Protein 5KTN (pdb70)

Sequence (304 aa):
GSFTMDLVEEILRLKKEERNAIIILAHNYQLPEEVQDIADFIGDSSLELARRRATRVDADVIVFAGVDFMAEETAKILNPDKKVVLIPSREATTCAMMANMLKKVEEHILEEAKRRKKYPNAPVVLYVNSTAEAKAYADVTVTSSANAVEVVKKLDSDVVIFFGPDKNLAHYVAKMTGKKIIPVPSKGHCYVHQKFTLDDDVEERRAKKKKLHPNAKLMIHPECIPEVQEKADIIASTGGMIKRACEWDEEWVVFTEREMVYRLRKLYPQKKFYPARREDAFFCIGMKAITLKKNIYESSLKKKDMKYKVEVPEEIARRKARRKAIEERMLEMSK

Organism: Pyrococcus horikoshii (strain ATCC 700860 / DSM 12428 / JCM 9974 / NBRC 100139 / OT-3) (NCBI:txid70601)

Nearest PDB structures (foldseek):
  6ora-assembly2_B  TM=9.998E-01  e=4.633E-59  Pyrococcus horikoshii OT3
  6or8-assembly1_A  TM=9.841E-01  e=1.448E-55  Pyrococcus horikoshii OT3
  6f4d-assembly1_A  TM=9.815E-01  e=1.287E-40  Thermotoga maritima
  7p4p-assembly1_A  TM=9.796E-01  e=7.151E-41  Thermotoga maritima MSB8
  6f4l-assembly1_A  TM=9.743E-01  e=1.627E-40  Thermotoga maritima MSB8

Solvent-accessible surface area: 13635 Å² total; per-residue (Å²): 130,112,193,96,85,80,64,64,83,40,2,113,106,17,32,146,113,80,76,12,17,0,0,0,8,0,20,0,41,40,87,0,6,91,20,20,72,46,26,1,5,18,14,37,4,3,75,32,1,72,153,16,142,15,82,5,0,0,2,0,0,2,30,6,13,0,51,5,1,20,3,8,14,67,143,49,47,0,0,4,4,15,129,130,0,54,15,49,3,1,68,64,2,107,26,121,55,0,86,89,5,65,158,117,72,95,137,3,21,0,0,0,5,2,16,1,41,9,90,0,2,19,90,13,58,0,0,0,4,14,50,3,0,40,72,0,0,120,96,7,148,23,112,25,0,0,1,0,2,0,94,2,0,8,78,31,0,34,114,102,29,70,39,122,22,20,69,5,19,89,155,0,55,17,77,4,2,64,61,0,54,58,101,2,3,113,101,5,99,165,105,42,103,106,12,72,2,0,0,10,1,13,0,38,40,92,0,6,102,98,25,75,7,40,13,5,4,1,15,0,30,145,94,0,90,86,106,84,35,1,0,0,0,1,0,70,19,0,8,66,27,0,119,114,64,44,108,136,33,111,3,44,37,4,63,116,60,0,73,18,113,5,6,45,24,0,50,22,127,25,0,47,49,0,0,88,69,37,64,79,96,7,118,22,89,140,92,36,14,127,92,0,85,164,1,0,65,94,0,17,132,28,2,200

B-factor: mean 15.6, std 10.07, range [4.87, 59.78]

Structure (mmCIF, N/CA/C/O backbone):
data_5KTN
#
_entry.id   5KTN
#
_cell.length_a   47.303
_cell.length_b   52.522
_cell.length_c   55.544
_cell.angle_alpha   90.00
_cell.angle_beta   112.20
_cell.angle_gamma   90.00
#
_symmetry.space_group_name_H-M   'P 1 21 1'
#
loop_
_entity.id
_entity.type
_entity.pdbx_description
1 polymer 'Quinolinate synthase A'
2 non-polymer 'IRON/SULFUR CLUSTER'
3 non-polymer 1,3-DIHYDROXYACETONEPHOSPHATE
4 non-polymer 'CHLORIDE ION'
5 non-polymer 'AMMONIUM ION'
6 water water
#
loop_
_atom_site.group_PDB
_atom_site.id
_atom_site.type_symbol
_atom_site.label_atom_id
_atom_site.label_alt_id
_atom_site.label_comp_id
_atom_site.label_asym_id
_atom_site.label_entity_id
_atom_site.label_seq_id
_atom_site.pdbx_PDB_ins_code
_atom_site.Cartn_x
_atom_site.Cartn_y
_atom_site.Cartn_z
_atom_site.occupancy
_atom_site.B_iso_or_equiv
_atom_site.auth_seq_id
_atom_site.auth_comp_id
_atom_site.auth_asym_id
_atom_site.auth_atom_id
_atom_site.pdbx_PDB_model_num
ATOM 1 N N . GLY A 1 1 ? 49.990 39.235 -16.860 1.00 44.16 -3 GLY A N 1
ATOM 2 C CA . GLY A 1 1 ? 50.433 38.097 -16.074 1.00 43.82 -3 GLY A CA 1
ATOM 3 C C . GLY A 1 1 ? 49.988 36.759 -16.633 1.00 44.13 -3 GLY A C 1
ATOM 4 O O . GLY A 1 1 ? 49.172 36.703 -17.552 1.00 44.47 -3 GLY A O 1
ATOM 5 N N . SER A 1 2 ? 50.520 35.672 -16.071 1.00 43.92 -2 SER A N 1
ATOM 6 C CA . SER A 1 2 ? 50.190 34.330 -16.537 1.00 44.09 -2 SER A CA 1
ATOM 7 C C . SER A 1 2 ? 48.907 33.776 -15.936 1.00 44.60 -2 SER A C 1
ATOM 8 O O . SER A 1 2 ? 48.399 32.764 -16.432 1.00 45.28 -2 SER A O 1
ATOM 11 N N A PHE A 1 3 ? 48.373 34.391 -14.890 0.77 44.08 -1 PHE A N 1
ATOM 12 C CA A PHE A 1 3 ? 47.246 33.806 -14.182 0.77 43.88 -1 PHE A CA 1
ATOM 13 C C A PHE A 1 3 ? 45.921 34.235 -14.799 0.77 43.75 -1 PHE A C 1
ATOM 14 O O A PHE A 1 3 ? 45.791 35.332 -15.349 0.77 43.85 -1 PHE A O 1
ATOM 22 N N . THR A 1 4 ? 44.941 33.344 -14.706 1.00 43.54 0 THR A N 1
ATOM 23 C CA . THR A 1 4 ? 43.588 33.569 -15.182 1.00 43.25 0 THR A CA 1
ATOM 24 C C . THR A 1 4 ? 42.677 33.871 -13.990 1.00 41.58 0 THR A C 1
ATOM 25 O O . THR A 1 4 ? 43.144 34.273 -12.918 1.00 41.75 0 THR A O 1
ATOM 27 N N . MET A 1 5 ? 41.375 33.667 -14.165 1.00 39.02 1 MET A N 1
ATOM 28 C CA . MET A 1 5 ? 40.417 33.901 -13.096 1.00 36.40 1 MET A CA 1
ATOM 29 C C . MET A 1 5 ? 40.331 32.688 -12.171 1.00 34.34 1 MET A C 1
ATOM 30 O O . MET A 1 5 ? 40.464 31.540 -12.604 1.00 34.31 1 MET A O 1
ATOM 35 N N . ASP A 1 6 ? 40.106 32.956 -10.881 1.00 31.56 2 ASP A N 1
ATOM 36 C CA . ASP A 1 6 ? 39.737 31.918 -9.927 1.00 28.89 2 ASP A CA 1
ATOM 37 C C . ASP A 1 6 ? 38.220 31.749 -9.912 1.00 24.74 2 ASP A C 1
ATOM 38 O O . ASP A 1 6 ? 37.513 32.369 -10.702 1.00 23.15 2 ASP A O 1
ATOM 43 N N . LEU A 1 7 ? 37.698 30.925 -8.990 1.00 23.20 3 LEU A N 1
ATOM 44 C CA . LEU A 1 7 ? 36.249 30.745 -8.895 1.00 21.08 3 LEU A CA 1
ATOM 45 C C . LEU A 1 7 ? 35.554 32.063 -8.605 1.00 17.63 3 LEU A C 1
ATOM 46 O O . LEU A 1 7 ? 34.488 32.347 -9.163 1.00 17.69 3 LEU A O 1
ATOM 51 N N . VAL A 1 8 ? 36.132 32.866 -7.708 1.00 15.94 4 VAL A N 1
ATOM 52 C CA . VAL A 1 8 ? 35.548 34.156 -7.360 1.00 16.06 4 VAL A CA 1
ATOM 53 C C . VAL A 1 8 ? 35.431 35.034 -8.597 1.00 15.29 4 VAL A C 1
ATOM 54 O O . VAL A 1 8 ? 34.368 35.593 -8.883 1.00 15.40 4 VAL A O 1
ATOM 58 N N . GLU A 1 9 ? 36.513 35.139 -9.372 1.00 16.13 5 GLU A N 1
ATOM 59 C CA . GLU A 1 9 ? 36.466 35.971 -10.567 1.00 16.40 5 GLU A CA 1
ATOM 60 C C . GLU A 1 9 ? 35.539 35.392 -11.632 1.00 14.68 5 GLU A C 1
ATOM 61 O O . GLU A 1 9 ? 34.850 36.151 -12.318 1.00 14.11 5 GLU A O 1
ATOM 67 N N . GLU A 1 10 ? 35.463 34.061 -11.752 1.00 14.21 6 GLU A N 1
ATOM 68 C CA . GLU A 1 10 ? 34.491 33.464 -12.666 1.00 14.49 6 GLU A CA 1
ATOM 69 C C . GLU A 1 10 ? 33.065 33.809 -12.256 1.00 11.27 6 GLU A C 1
ATOM 70 O O . GLU A 1 10 ? 32.222 34.120 -13.108 1.00 10.54 6 GLU A O 1
ATOM 76 N N . ILE A 1 11 ? 32.770 33.746 -10.955 1.00 11.29 7 ILE A N 1
ATOM 77 C CA . ILE A 1 11 ? 31.440 34.097 -10.466 1.00 11.52 7 ILE A CA 1
ATOM 78 C C . ILE A 1 11 ? 31.125 35.554 -10.767 1.00 11.33 7 ILE A C 1
ATOM 79 O O . ILE A 1 11 ? 30.020 35.886 -11.218 1.00 10.80 7 ILE A O 1
ATOM 84 N N . LEU A 1 12 ? 32.089 36.446 -10.532 1.00 12.70 8 LEU A N 1
ATOM 85 C CA . LEU A 1 12 ? 31.833 37.863 -10.762 1.00 14.44 8 LEU A CA 1
ATOM 86 C C . LEU A 1 12 ? 31.522 38.119 -12.231 1.00 12.52 8 LEU A C 1
ATOM 87 O O . LEU A 1 12 ? 30.610 38.888 -12.555 1.00 13.07 8 LEU A O 1
ATOM 92 N N . ARG A 1 13 ? 32.239 37.445 -13.136 1.00 11.08 9 ARG A N 1
ATOM 93 C CA . ARG A 1 13 ? 31.965 37.613 -14.560 1.00 10.52 9 ARG A CA 1
ATOM 94 C C . ARG A 1 13 ? 30.591 37.062 -14.922 1.00 9.57 9 ARG A C 1
ATOM 95 O O . ARG A 1 13 ? 29.811 37.719 -15.620 1.00 9.91 9 ARG A O 1
ATOM 103 N N . LEU A 1 14 ? 30.266 35.862 -14.439 1.00 9.10 10 LEU A N 1
ATOM 104 C CA . LEU A 1 14 ? 28.974 35.270 -14.749 1.00 8.88 10 LEU A CA 1
ATOM 105 C C . LEU A 1 14 ? 27.816 36.063 -14.159 1.00 9.21 10 LEU A C 1
ATOM 106 O O . LEU A 1 14 ? 26.741 36.119 -14.766 1.00 10.17 10 LEU A O 1
ATOM 111 N N A LYS A 1 15 ? 28.000 36.663 -12.979 0.51 9.51 11 LYS A N 1
ATOM 112 N N B LYS A 1 15 ? 27.990 36.634 -12.961 0.49 9.89 11 LYS A N 1
ATOM 113 C CA A LYS A 1 15 ? 26.939 37.489 -12.407 0.51 11.91 11 LYS A CA 1
ATOM 114 C CA B LYS A 1 15 ? 26.956 37.507 -12.407 0.49 12.55 11 LYS A CA 1
ATOM 115 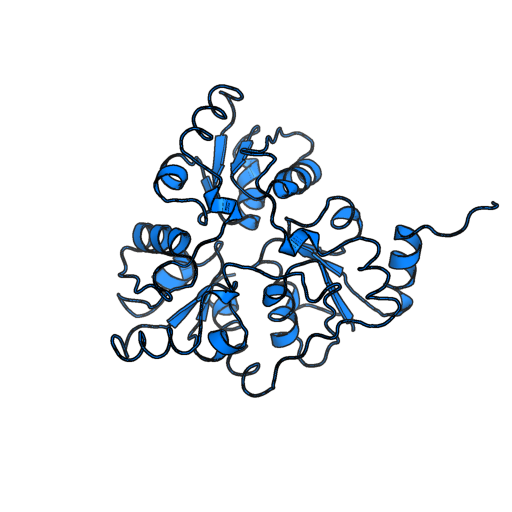C C A LYS A 1 15 ? 26.610 38.654 -13.333 0.51 11.64 11 LYS A C 1
ATOM 116 C C B LYS A 1 15 ? 26.605 38.595 -13.405 0.49 11.80 11 LYS A C 1
ATOM 117 O O A LYS A 1 15 ? 25.439 39.025 -13.489 0.51 12.43 11 LYS A O 1
ATOM 118 O O B LYS A 1 15 ? 25.428 38.855 -13.681 0.49 12.21 11 LYS A O 1
ATOM 129 N N . GLU A 1 16 ? 27.633 39.225 -13.974 1.00 10.84 12 GLU A N 1
ATOM 130 C CA . GLU A 1 16 ? 27.414 40.281 -14.955 1.00 11.03 12 GLU A CA 1
ATOM 131 C C . GLU A 1 16 ? 26.740 39.726 -16.205 1.00 10.85 12 GLU A C 1
ATOM 132 O O . GLU A 1 16 ? 25.742 40.277 -16.678 1.00 11.66 12 GLU A O 1
ATOM 138 N N . GLU A 1 17 ? 27.241 38.601 -16.722 1.00 10.48 13 GLU A N 1
ATOM 139 C CA . GLU A 1 17 ? 26.706 38.049 -17.964 1.00 11.36 13 GLU A CA 1
ATOM 140 C C . GLU A 1 17 ? 25.249 37.638 -17.820 1.00 11.32 13 GLU A C 1
ATOM 141 O O . GLU A 1 17 ? 24.460 37.789 -18.763 1.00 13.23 13 GLU A O 1
ATOM 147 N N . ARG A 1 18 ? 24.869 37.119 -16.649 1.00 9.68 14 ARG A N 1
ATOM 148 C CA . ARG A 1 18 ? 23.511 36.651 -16.400 1.00 8.17 14 ARG A CA 1
ATOM 149 C C . ARG A 1 18 ? 22.586 37.740 -15.878 1.00 8.57 14 ARG A C 1
ATOM 150 O O . ARG A 1 18 ? 21.388 37.476 -15.709 1.00 9.72 14 ARG A O 1
ATOM 158 N N . ASN A 1 19 ? 23.103 38.940 -15.603 1.00 8.05 15 ASN A N 1
ATOM 159 C CA . ASN A 1 19 ? 22.327 39.999 -14.951 1.00 7.92 15 ASN A CA 1
ATOM 160 C C . ASN A 1 19 ? 21.708 39.458 -13.664 1.00 8.01 15 ASN A C 1
ATOM 161 O O . ASN A 1 19 ? 20.494 39.502 -13.448 1.00 9.04 15 ASN A O 1
ATOM 166 N N . ALA A 1 20 ? 22.566 38.900 -12.823 1.00 8.21 16 ALA A N 1
ATOM 167 C CA . ALA A 1 20 ? 22.150 38.155 -11.651 1.00 7.62 16 ALA A CA 1
ATOM 168 C C . ALA A 1 20 ? 22.486 38.888 -10.358 1.00 8.66 16 ALA A C 1
ATOM 169 O O . ALA A 1 20 ? 23.360 39.762 -10.299 1.00 11.46 16 ALA A O 1
ATOM 171 N N A ILE A 1 21 ? 21.767 38.513 -9.311 0.58 7.42 17 ILE A N 1
ATOM 172 N N B ILE A 1 21 ? 21.749 38.525 -9.316 0.42 7.78 17 ILE A N 1
ATOM 173 C CA A ILE A 1 21 ? 22.076 38.920 -7.949 0.58 8.34 17 ILE A CA 1
ATOM 174 C CA B ILE A 1 21 ? 22.043 38.909 -7.943 0.42 8.34 17 ILE A CA 1
ATOM 175 C C A ILE A 1 21 ? 22.176 37.660 -7.099 0.58 7.30 17 ILE A C 1
ATOM 176 C C B ILE A 1 21 ? 22.223 37.623 -7.148 0.42 7.29 17 ILE A C 1
ATOM 177 O O A ILE A 1 21 ? 21.405 36.710 -7.282 0.58 7.88 17 ILE A O 1
ATOM 178 O O B ILE A 1 21 ? 21.568 36.612 -7.430 0.42 7.80 17 ILE A O 1
ATOM 187 N N . ILE A 1 22 ? 23.135 37.646 -6.181 1.00 6.31 18 ILE A N 1
ATOM 188 C CA . ILE A 1 22 ? 23.329 36.530 -5.267 1.00 6.02 18 ILE A CA 1
ATOM 189 C C . ILE A 1 22 ? 22.818 36.953 -3.902 1.00 5.81 18 ILE A C 1
ATOM 190 O O . ILE A 1 22 ? 23.350 37.892 -3.294 1.00 6.65 18 ILE A O 1
ATOM 195 N N . LEU A 1 23 ? 21.772 36.281 -3.434 1.00 6.19 19 LEU A N 1
ATOM 196 C CA . LEU A 1 23 ? 21.235 36.522 -2.103 1.00 6.43 19 LEU A CA 1
ATOM 197 C C . LEU A 1 23 ? 21.721 35.408 -1.193 1.00 6.95 19 LEU A C 1
ATOM 198 O O . LEU A 1 23 ? 21.639 34.231 -1.556 1.00 8.93 19 LEU A O 1
ATOM 203 N N . ALA A 1 24 ? 22.199 35.766 -0.005 1.00 6.15 20 ALA A N 1
ATOM 204 C CA . ALA A 1 24 ? 22.736 34.760 0.901 1.00 6.08 20 ALA A CA 1
ATOM 205 C C . ALA A 1 24 ? 22.140 34.903 2.291 1.00 5.61 20 ALA A C 1
ATOM 206 O O . ALA A 1 24 ? 21.907 36.017 2.774 1.00 6.79 20 ALA A O 1
ATOM 208 N N . HIS A 1 25 ? 21.937 33.761 2.944 1.00 5.79 21 HIS A N 1
ATOM 209 C CA . HIS A 1 25 ? 21.571 33.768 4.348 1.00 5.81 21 HIS A CA 1
ATOM 210 C C . HIS A 1 25 ? 22.816 33.900 5.231 1.00 5.09 21 HIS A C 1
ATOM 211 O O . HIS A 1 25 ? 23.939 33.541 4.844 1.00 5.88 21 HIS A O 1
ATOM 218 N N . ASN A 1 26 ? 22.584 34.386 6.460 1.00 5.12 22 ASN A N 1
ATOM 219 C CA . ASN A 1 26 ? 23.631 34.570 7.464 1.00 6.27 22 ASN A CA 1
ATOM 220 C C . ASN A 1 26 ? 24.400 33.296 7.821 1.00 6.54 22 ASN A C 1
ATOM 221 O O . ASN A 1 26 ? 25.498 33.404 8.380 1.00 7.19 22 ASN A O 1
ATOM 226 N N . TYR A 1 27 ? 23.869 32.102 7.530 1.00 6.26 23 TYR A N 1
ATOM 227 C CA . TYR A 1 27 ? 24.549 30.859 7.880 1.00 6.40 23 TYR A CA 1
ATOM 228 C C . TYR A 1 27 ? 25.421 30.329 6.745 1.00 5.98 23 TYR A C 1
ATOM 229 O O . TYR A 1 27 ? 25.979 29.234 6.864 1.00 6.72 23 TYR A O 1
ATOM 238 N N . GLN A 1 28 ? 25.533 31.049 5.638 1.00 5.62 24 GLN A N 1
ATOM 239 C CA . GLN A 1 28 ? 26.358 30.576 4.540 1.00 6.18 24 GLN A CA 1
ATOM 240 C C . GLN A 1 28 ? 27.831 30.582 4.928 1.00 6.65 24 GLN A C 1
ATOM 241 O O . GLN A 1 28 ? 28.267 31.325 5.807 1.00 7.07 24 GLN A O 1
ATOM 247 N N . LEU A 1 29 ? 28.606 29.733 4.262 1.00 6.98 25 LEU A N 1
ATOM 248 C CA . LEU A 1 29 ? 30.046 29.714 4.478 1.00 8.41 25 LEU A CA 1
ATOM 249 C C . LEU A 1 29 ? 30.633 31.112 4.310 1.00 8.61 25 LEU A C 1
ATOM 250 O O . LEU A 1 29 ? 30.162 31.889 3.465 1.00 8.35 25 LEU A O 1
ATOM 255 N N . PRO A 1 30 ? 31.688 31.451 5.055 1.00 8.83 26 PRO A N 1
ATOM 256 C CA . PRO A 1 30 ? 32.281 32.794 4.909 1.00 10.39 26 PRO A CA 1
ATOM 257 C C . PRO A 1 30 ? 32.651 33.151 3.479 1.00 10.01 26 PRO A C 1
ATOM 258 O O . PRO A 1 30 ? 32.371 34.268 3.034 1.00 9.80 26 PRO A O 1
ATOM 262 N N A GLU A 1 31 ? 33.261 32.222 2.737 0.44 10.07 27 GLU A N 1
ATOM 263 N N B GLU A 1 31 ? 33.257 32.224 2.736 0.56 9.31 27 GLU A N 1
ATOM 264 C CA A GLU A 1 31 ? 33.665 32.528 1.366 0.44 11.30 27 GLU A CA 1
ATOM 265 C CA B GLU A 1 31 ? 33.669 32.537 1.370 0.56 10.10 27 GLU A CA 1
ATOM 266 C C A GLU A 1 31 ? 32.457 32.768 0.466 0.44 9.76 27 GLU A C 1
ATOM 267 C C B GLU A 1 31 ? 32.474 32.721 0.439 0.56 9.32 27 GLU A C 1
ATOM 268 O O A GLU A 1 31 ? 32.556 33.499 -0.526 0.44 10.02 27 GLU A O 1
ATOM 269 O O B GLU A 1 31 ? 32.603 33.374 -0.603 0.56 9.95 27 GLU A O 1
ATOM 280 N N . VAL A 1 32 ? 31.314 32.169 0.798 1.00 8.34 28 VAL A N 1
ATOM 281 C CA . VAL A 1 32 ? 30.082 32.451 0.066 1.00 7.81 28 VAL A CA 1
ATOM 282 C C . VAL A 1 32 ? 29.517 33.813 0.462 1.00 7.81 28 VAL A C 1
ATOM 283 O O . VAL A 1 32 ? 29.143 34.616 -0.399 1.00 8.59 28 VAL A O 1
ATOM 287 N N . GLN A 1 33 ? 29.443 34.097 1.770 1.00 8.03 29 GLN A N 1
ATOM 288 C CA . GLN A 1 33 ? 29.045 35.437 2.204 1.00 8.61 29 GLN A CA 1
ATOM 289 C C . GLN A 1 33 ? 29.874 36.503 1.502 1.00 9.08 29 GLN A C 1
ATOM 290 O O . GLN A 1 33 ? 29.345 37.540 1.089 1.00 9.80 29 GLN A O 1
ATOM 296 N N . ASP A 1 34 ? 31.171 36.245 1.331 1.00 8.93 30 ASP A N 1
ATOM 297 C CA . ASP A 1 34 ? 32.067 37.242 0.767 1.00 9.13 30 ASP A CA 1
ATOM 298 C C . ASP A 1 34 ? 31.801 37.542 -0.708 1.00 9.51 30 ASP A C 1
ATOM 299 O O . ASP A 1 34 ? 32.299 38.549 -1.212 1.00 11.87 30 ASP A O 1
ATOM 304 N N . ILE A 1 35 ? 31.069 36.693 -1.427 1.00 9.07 31 ILE A N 1
ATOM 305 C CA . ILE A 1 35 ? 30.724 36.981 -2.820 1.00 10.10 31 ILE A CA 1
ATOM 306 C C . ILE A 1 35 ? 29.261 37.350 -3.004 1.00 10.01 31 ILE A C 1
ATOM 307 O O . ILE A 1 35 ? 28.848 37.667 -4.128 1.00 11.84 31 ILE A O 1
ATOM 312 N N . ALA A 1 36 ? 28.462 37.329 -1.941 1.00 8.07 32 ALA A N 1
ATOM 313 C CA . ALA A 1 36 ? 27.044 37.625 -2.064 1.00 8.46 32 ALA A CA 1
ATOM 314 C C . ALA A 1 36 ? 26.820 39.121 -2.225 1.00 8.13 32 ALA A C 1
ATOM 315 O O . ALA A 1 36 ? 27.568 39.947 -1.699 1.00 10.45 32 ALA A O 1
ATOM 317 N N . ASP A 1 37 ? 25.750 39.466 -2.939 1.00 7.13 33 ASP A N 1
ATOM 318 C CA . ASP A 1 37 ? 25.380 40.869 -3.081 1.00 7.77 33 ASP A CA 1
ATOM 319 C C . ASP A 1 37 ? 24.575 41.369 -1.898 1.00 7.05 33 ASP A C 1
ATOM 320 O O . ASP A 1 37 ? 24.619 42.565 -1.583 1.00 9.50 33 ASP A O 1
ATOM 325 N N . PHE A 1 38 ? 23.806 40.489 -1.266 1.00 7.06 34 PHE A N 1
ATOM 326 C CA . PHE A 1 38 ? 22.966 40.840 -0.135 1.00 6.26 34 PHE A CA 1
ATOM 327 C C . PHE A 1 38 ? 22.996 39.644 0.797 1.00 5.89 34 PHE A C 1
ATOM 328 O O . PHE A 1 38 ? 22.898 38.502 0.341 1.00 7.12 34 PHE A O 1
ATOM 336 N N . ILE A 1 39 ? 23.127 39.909 2.091 1.00 6.38 35 ILE A N 1
ATOM 337 C CA . ILE A 1 39 ? 23.121 38.885 3.125 1.00 5.85 35 ILE A CA 1
ATOM 338 C C . ILE A 1 39 ? 22.080 39.286 4.161 1.00 6.51 35 ILE A C 1
ATOM 339 O O . ILE A 1 39 ? 21.996 40.460 4.540 1.00 8.84 35 ILE A O 1
ATOM 344 N N . GLY A 1 40 ? 21.275 38.331 4.608 1.00 6.35 36 GLY A N 1
ATOM 345 C CA . GLY A 1 40 ? 20.311 38.682 5.642 1.00 7.25 36 GLY A CA 1
ATOM 346 C C . GLY A 1 40 ? 19.660 37.468 6.266 1.00 7.26 36 GLY A C 1
ATOM 347 O O . GLY A 1 40 ? 20.005 36.319 5.969 1.00 7.24 36 GLY A O 1
ATOM 348 N N . ASP A 1 41 ? 18.699 37.749 7.151 1.00 6.56 37 ASP A N 1
ATOM 349 C CA . ASP A 1 41 ? 17.911 36.712 7.798 1.00 6.98 37 ASP A CA 1
ATOM 350 C C . ASP A 1 41 ? 16.713 36.373 6.912 1.00 7.47 37 ASP A C 1
ATOM 351 O O . ASP A 1 41 ? 16.553 36.916 5.817 1.00 7.48 37 ASP A O 1
ATOM 356 N N A SER A 1 42 ? 15.864 35.455 7.379 0.53 7.29 38 SER A N 1
ATOM 357 N N B SER A 1 42 ? 15.866 35.452 7.376 0.47 7.67 38 SER A N 1
ATOM 358 C CA A SER A 1 42 ? 14.765 34.993 6.537 0.53 7.82 38 SER A CA 1
ATOM 359 C CA B SER A 1 42 ? 14.756 34.997 6.543 0.47 8.63 38 SER A CA 1
ATOM 360 C C A SER A 1 42 ? 13.818 36.131 6.162 0.53 7.95 38 SER A C 1
ATOM 361 C C B SER A 1 42 ? 13.836 36.149 6.156 0.47 8.29 38 SER A C 1
ATOM 362 O O A SER A 1 42 ? 13.411 36.247 5.000 0.53 8.59 38 SER A O 1
ATOM 363 O O B SER A 1 42 ? 13.462 36.291 4.986 0.47 8.78 38 SER A O 1
ATOM 368 N N . LEU A 1 43 ? 13.463 36.989 7.125 1.00 7.90 39 LEU A N 1
ATOM 369 C CA . LEU A 1 43 ? 12.558 38.094 6.824 1.00 8.44 39 LEU A CA 1
ATOM 370 C C . LEU A 1 43 ? 13.203 39.103 5.883 1.00 7.66 39 LEU A C 1
ATOM 371 O O . LEU A 1 43 ? 12.550 39.604 4.959 1.00 8.55 39 LEU A O 1
ATOM 376 N N . GLU A 1 44 ? 14.475 39.434 6.120 1.00 7.26 40 GLU A N 1
ATOM 377 C CA . GLU A 1 44 ? 15.145 40.417 5.280 1.00 7.28 40 GLU A CA 1
ATOM 378 C C . GLU A 1 44 ? 15.308 39.894 3.865 1.00 6.86 40 GLU A C 1
ATOM 379 O O . GLU A 1 44 ? 15.237 40.666 2.905 1.00 8.30 40 GLU A O 1
ATOM 385 N N . LEU A 1 45 ? 15.544 38.585 3.718 1.00 6.80 41 LEU A N 1
ATOM 386 C CA . LEU A 1 45 ? 15.653 37.997 2.386 1.00 7.10 41 LEU A CA 1
ATOM 387 C C . LEU A 1 45 ? 14.312 38.040 1.657 1.00 7.22 41 LEU A C 1
ATOM 388 O O . LEU A 1 45 ? 14.260 38.330 0.453 1.00 8.22 41 LEU A O 1
ATOM 393 N N . ALA A 1 46 ? 13.214 37.763 2.368 1.00 8.04 42 ALA A N 1
ATOM 394 C CA . ALA A 1 46 ? 11.896 37.870 1.757 1.00 8.40 42 ALA A CA 1
ATOM 395 C C . ALA A 1 46 ? 11.620 39.300 1.301 1.00 8.43 42 ALA A C 1
ATOM 396 O O . ALA A 1 46 ? 11.173 39.527 0.171 1.00 9.42 42 ALA A O 1
ATOM 398 N N A ARG A 1 47 ? 11.900 40.278 2.165 0.69 9.10 43 ARG A N 1
ATOM 399 N N B ARG A 1 47 ? 11.869 40.277 2.181 0.31 8.88 43 ARG A N 1
ATOM 400 C CA A ARG A 1 47 ? 11.662 41.670 1.802 0.69 9.10 43 ARG A CA 1
ATOM 401 C CA B ARG A 1 47 ? 11.683 41.679 1.815 0.31 8.97 43 ARG A CA 1
ATOM 402 C C A ARG A 1 47 ? 12.564 42.109 0.647 0.69 9.63 43 ARG A C 1
ATOM 403 C C B ARG A 1 47 ? 12.544 42.048 0.614 0.31 9.08 43 ARG A C 1
ATOM 404 O O A ARG A 1 47 ? 12.125 42.828 -0.260 0.69 9.74 43 ARG A O 1
ATOM 405 O O B ARG A 1 47 ? 12.068 42.666 -0.346 0.31 8.94 43 ARG A O 1
ATOM 420 N N . ARG A 1 48 ? 13.825 41.674 0.655 1.00 8.46 44 ARG A N 1
ATOM 421 C CA . ARG A 1 48 ? 14.744 42.022 -0.427 1.00 8.52 44 ARG A CA 1
ATOM 422 C C . ARG A 1 48 ? 14.287 41.432 -1.751 1.00 8.28 44 ARG A C 1
ATOM 423 O O . ARG A 1 48 ? 14.515 42.025 -2.811 1.00 8.04 44 ARG A O 1
ATOM 431 N N . ALA A 1 49 ? 13.631 40.270 -1.707 1.00 7.49 45 ALA A N 1
ATOM 432 C CA . ALA A 1 49 ? 13.086 39.645 -2.906 1.00 8.04 45 ALA A CA 1
ATOM 433 C C . ALA A 1 49 ? 11.914 40.414 -3.502 1.00 8.95 45 ALA A C 1
ATOM 434 O O . ALA A 1 49 ? 11.461 40.051 -4.587 1.00 12.26 45 ALA A O 1
ATOM 436 N N . THR A 1 50 ? 11.420 41.461 -2.841 1.00 8.96 46 THR A N 1
ATOM 437 C CA . THR A 1 50 ? 10.402 42.314 -3.443 1.00 9.58 46 THR A CA 1
ATOM 438 C C . THR A 1 50 ? 10.983 43.539 -4.142 1.00 10.62 46 THR A C 1
ATOM 439 O O . THR A 1 50 ? 10.219 44.347 -4.679 1.00 13.03 46 THR A O 1
ATOM 443 N N . ARG A 1 51 ? 12.301 43.695 -4.164 1.00 10.35 47 ARG A N 1
ATOM 444 C CA . ARG A 1 51 ? 12.914 44.807 -4.881 1.00 11.45 47 ARG A CA 1
ATOM 445 C C . ARG A 1 51 ? 14.062 44.316 -5.755 1.00 11.06 47 ARG A C 1
ATOM 446 O O . ARG A 1 51 ? 15.109 44.961 -5.877 1.00 13.00 47 ARG A O 1
ATOM 454 N N . VAL A 1 52 ? 13.868 43.171 -6.400 1.00 10.38 48 VAL A N 1
ATOM 455 C CA . VAL A 1 52 ? 14.894 42.602 -7.270 1.00 10.85 48 VAL A CA 1
ATOM 456 C C . VAL A 1 52 ? 14.813 43.270 -8.635 1.00 11.19 48 VAL A C 1
ATOM 457 O O . VAL A 1 52 ? 13.802 43.155 -9.334 1.00 12.82 48 VAL A O 1
ATOM 461 N N . ASP A 1 53 ? 15.873 43.985 -9.011 1.00 10.33 49 ASP A N 1
ATOM 462 C CA . ASP A 1 53 ? 15.972 44.521 -10.362 1.00 13.63 49 ASP A CA 1
ATOM 463 C C . ASP A 1 53 ? 16.617 43.539 -11.329 1.00 12.62 49 ASP A C 1
ATOM 464 O O . ASP A 1 53 ? 16.377 43.627 -12.542 1.00 15.26 49 ASP A O 1
ATOM 469 N N . ALA A 1 54 ? 17.420 42.608 -10.823 1.00 10.17 50 ALA A N 1
ATOM 470 C CA . ALA A 1 54 ? 18.123 41.644 -11.662 1.00 9.94 50 ALA A CA 1
ATOM 471 C C . ALA A 1 54 ? 17.143 40.680 -12.328 1.00 9.51 50 ALA A C 1
ATOM 472 O O . ALA A 1 54 ? 16.006 40.506 -11.893 1.00 11.09 50 ALA A O 1
ATOM 474 N N . ASP A 1 55 ? 17.615 40.019 -13.389 1.00 9.15 51 ASP A N 1
ATOM 475 C CA . ASP A 1 55 ? 16.817 38.9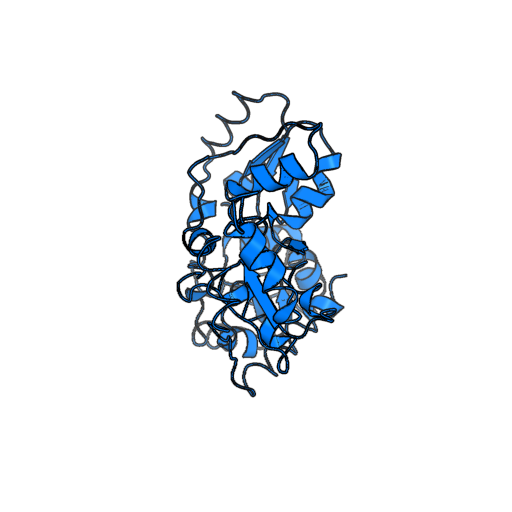99 -14.075 1.00 9.52 51 ASP A CA 1
ATOM 476 C C . ASP A 1 55 ? 16.911 37.633 -13.410 1.00 8.10 51 ASP A C 1
ATOM 477 O O . ASP A 1 55 ? 16.015 36.794 -13.594 1.00 9.74 51 ASP A O 1
ATOM 482 N N . VAL A 1 56 ? 17.996 37.367 -12.690 1.00 8.00 52 VAL A N 1
ATOM 483 C CA . VAL A 1 56 ? 18.286 36.042 -12.146 1.00 7.59 52 VAL A CA 1
ATOM 484 C C . VAL A 1 56 ? 18.646 36.216 -10.684 1.00 6.77 52 VAL A C 1
ATOM 485 O O . VAL A 1 56 ? 19.453 37.087 -10.341 1.00 7.04 52 VAL A O 1
ATOM 489 N N . ILE A 1 57 ? 18.061 35.385 -9.827 1.00 7.22 53 ILE A N 1
ATOM 490 C CA . ILE A 1 57 ? 18.390 35.339 -8.409 1.00 7.31 53 ILE A CA 1
ATOM 491 C C . ILE A 1 57 ? 19.090 34.012 -8.156 1.00 6.51 53 ILE A C 1
ATOM 492 O O . ILE A 1 57 ? 18.507 32.947 -8.393 1.00 8.41 53 ILE A O 1
ATOM 497 N N . VAL A 1 58 ? 20.340 34.063 -7.704 1.00 6.58 54 VAL A N 1
ATOM 498 C CA . VAL A 1 58 ? 21.032 32.876 -7.211 1.00 6.74 54 VAL A CA 1
ATOM 499 C C . VAL A 1 58 ? 20.863 32.878 -5.706 1.00 6.14 54 VAL A C 1
ATOM 500 O O . VAL A 1 58 ? 21.281 33.828 -5.031 1.00 7.23 54 VAL A O 1
ATOM 504 N N . PHE A 1 59 ? 20.223 31.836 -5.179 1.00 6.46 55 PHE A N 1
ATOM 505 C CA . PHE A 1 59 ? 19.857 31.808 -3.768 1.00 6.63 55 PHE A CA 1
ATOM 506 C C . PHE A 1 59 ? 20.826 30.930 -2.981 1.00 6.22 55 PHE A C 1
ATOM 507 O O . PHE A 1 59 ? 20.739 29.700 -3.015 1.00 7.48 55 PHE A O 1
ATOM 515 N N . ALA A 1 60 ? 21.768 31.573 -2.284 1.00 6.31 56 ALA A N 1
ATOM 516 C CA . ALA A 1 60 ? 22.700 30.877 -1.395 1.00 6.51 56 ALA A CA 1
ATOM 517 C C . ALA A 1 60 ? 22.018 30.683 -0.043 1.00 6.12 56 ALA A C 1
ATOM 518 O O . ALA A 1 60 ? 22.184 31.458 0.905 1.00 7.34 56 ALA A O 1
ATOM 520 N N . GLY A 1 61 ? 21.185 29.651 0.009 1.00 7.25 57 GLY A N 1
ATOM 521 C CA . GLY A 1 61 ? 20.400 29.342 1.185 1.00 7.22 57 GLY A CA 1
ATOM 522 C C . GLY A 1 61 ? 19.658 28.051 0.940 1.00 8.06 57 GLY A C 1
ATOM 523 O O . GLY A 1 61 ? 19.929 27.338 -0.027 1.00 10.38 57 GLY A O 1
ATOM 524 N N . VAL A 1 62 ? 18.713 27.750 1.826 1.00 7.89 58 VAL A N 1
ATOM 525 C CA . VAL A 1 62 ? 17.976 26.495 1.728 1.00 8.19 58 VAL A CA 1
ATOM 526 C C . VAL A 1 62 ? 16.712 26.617 0.886 1.00 8.43 58 VAL A C 1
ATOM 527 O O . VAL A 1 62 ? 16.251 27.726 0.568 1.00 8.78 58 VAL A O 1
ATOM 531 N N A ASP A 1 63 ? 16.133 25.452 0.570 0.90 9.32 59 ASP A N 1
ATOM 532 C CA A ASP A 1 63 ? 15.003 25.329 -0.350 0.90 11.44 59 ASP A CA 1
ATOM 533 C C A ASP A 1 63 ? 13.860 26.294 -0.036 0.90 10.10 59 ASP A C 1
ATOM 534 O O A ASP A 1 63 ? 13.368 26.994 -0.931 0.90 9.99 59 ASP A O 1
ATOM 539 N N . PHE A 1 64 ? 13.419 26.351 1.224 1.00 10.99 60 PHE A N 1
ATOM 540 C CA . PHE A 1 64 ? 12.238 27.162 1.520 1.00 10.60 60 PHE A CA 1
ATOM 541 C C . PHE A 1 64 ? 12.506 28.641 1.275 1.00 10.82 60 PHE A C 1
ATOM 542 O O . PHE A 1 64 ? 11.588 29.389 0.922 1.00 11.18 60 PHE A O 1
ATOM 550 N N . MET A 1 65 ? 13.758 29.068 1.431 1.00 9.59 61 MET A N 1
ATOM 551 C CA . MET A 1 65 ? 14.112 30.458 1.168 1.00 8.90 61 MET A CA 1
ATOM 552 C C . MET A 1 65 ? 14.106 30.751 -0.326 1.00 8.46 61 MET A C 1
ATOM 553 O O . MET A 1 65 ? 13.566 31.775 -0.764 1.00 8.32 61 MET A O 1
ATOM 558 N N . ALA A 1 66 ? 14.693 29.857 -1.128 1.00 9.08 62 ALA A N 1
ATOM 559 C CA . ALA A 1 66 ? 14.670 30.042 -2.575 1.00 9.08 62 ALA A CA 1
ATOM 560 C C . ALA A 1 66 ? 13.241 30.002 -3.101 1.00 8.52 62 ALA A C 1
ATOM 561 O O . ALA A 1 66 ? 12.872 30.785 -3.983 1.00 8.63 62 ALA A O 1
ATOM 563 N N A GLU A 1 67 ? 12.407 29.113 -2.555 0.59 8.31 63 GLU A N 1
ATOM 564 N N B GLU A 1 67 ? 12.425 29.103 -2.552 0.41 8.33 63 GLU A N 1
ATOM 565 C CA A GLU A 1 67 ? 11.027 29.035 -3.024 0.59 9.62 63 GLU A CA 1
ATOM 566 C CA B GLU A 1 67 ? 11.032 29.003 -2.963 0.41 9.10 63 GLU A CA 1
ATOM 567 C C A GLU A 1 67 ? 10.243 30.288 -2.654 0.59 9.13 63 GLU A C 1
ATOM 568 C C B GLU A 1 67 ? 10.284 30.291 -2.661 0.41 9.05 63 GLU A C 1
ATOM 569 O O A GLU A 1 67 ? 9.406 30.753 -3.436 0.59 8.73 63 GLU A O 1
ATOM 570 O O B GLU A 1 67 ? 9.502 30.775 -3.488 0.41 9.01 63 GLU A O 1
ATOM 581 N N . THR A 1 68 ? 10.502 30.850 -1.469 1.00 9.03 64 THR A N 1
ATOM 582 C CA . THR A 1 68 ? 9.901 32.132 -1.117 1.00 9.22 64 THR A CA 1
ATOM 583 C C . THR A 1 68 ? 10.285 33.216 -2.120 1.00 8.39 64 THR A C 1
ATOM 584 O O . THR A 1 68 ? 9.433 34.003 -2.551 1.00 9.48 64 THR A O 1
ATOM 588 N N . ALA A 1 69 ? 11.559 33.256 -2.526 1.00 8.28 65 ALA A N 1
ATOM 589 C CA . ALA A 1 69 ? 11.972 34.220 -3.540 1.00 8.06 65 ALA A CA 1
ATOM 590 C C . ALA A 1 69 ? 11.242 33.985 -4.859 1.00 8.31 65 ALA A C 1
ATOM 591 O O . ALA A 1 69 ? 10.850 34.940 -5.542 1.00 8.80 65 ALA A O 1
ATOM 593 N N . LYS A 1 70 ? 11.039 32.720 -5.232 1.00 7.59 66 LYS A N 1
ATOM 594 C CA . LYS A 1 70 ? 10.340 32.434 -6.482 1.00 8.68 66 LYS A CA 1
ATOM 595 C C . LYS A 1 70 ? 8.868 32.811 -6.399 1.00 8.51 66 LYS A C 1
ATOM 596 O O . LYS A 1 70 ? 8.300 33.325 -7.367 1.00 8.87 66 LYS A O 1
ATOM 602 N N . ILE A 1 71 ? 8.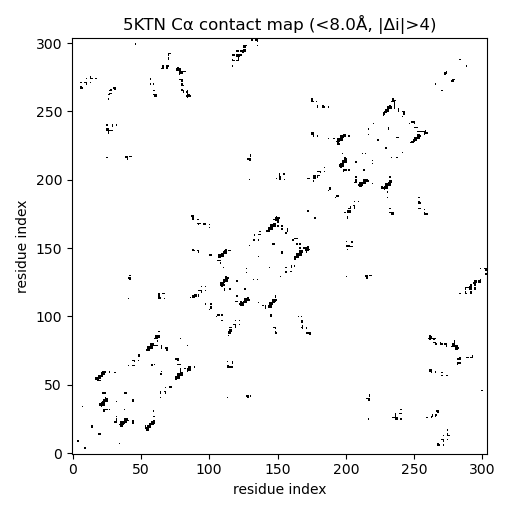238 32.574 -5.245 1.00 8.79 67 ILE A N 1
ATOM 603 C CA . ILE A 1 71 ? 6.844 32.966 -5.054 1.00 8.77 67 ILE A CA 1
ATOM 604 C C . ILE A 1 71 ? 6.688 34.469 -5.237 1.00 8.65 67 ILE A C 1
ATOM 605 O O . ILE A 1 71 ? 5.691 34.941 -5.796 1.00 10.02 67 ILE A O 1
ATOM 610 N N . LEU A 1 72 ? 7.682 35.241 -4.800 1.00 8.41 68 LEU A N 1
ATOM 611 C CA . LEU A 1 72 ? 7.645 36.691 -4.930 1.00 9.37 68 LEU A CA 1
ATOM 612 C C . LEU A 1 72 ? 8.142 37.187 -6.285 1.00 9.81 68 LEU A C 1
ATOM 613 O O . LEU A 1 72 ? 7.972 38.372 -6.592 1.00 11.33 68 LEU A O 1
ATOM 618 N N . ASN A 1 73 ? 8.719 36.307 -7.107 1.00 9.30 69 ASN A N 1
ATOM 619 C CA . ASN A 1 73 ? 9.260 36.667 -8.421 1.00 8.95 69 ASN A CA 1
ATOM 620 C C . ASN A 1 73 ? 8.937 35.563 -9.419 1.00 9.01 69 ASN A C 1
ATOM 621 O O . ASN A 1 73 ? 9.835 34.913 -9.965 1.00 9.64 69 ASN A O 1
ATOM 626 N N . PRO A 1 74 ? 7.651 35.334 -9.695 1.00 9.81 70 PRO A N 1
ATOM 627 C CA . PRO A 1 74 ? 7.285 34.195 -10.551 1.00 9.59 70 PRO A CA 1
ATOM 628 C C . PRO A 1 74 ? 7.896 34.256 -11.933 1.00 9.80 70 PRO A C 1
ATOM 629 O O . PRO A 1 74 ? 8.100 33.205 -12.552 1.00 11.46 70 PRO A O 1
ATOM 633 N N . ASP A 1 75 ? 8.193 35.455 -12.435 1.00 9.47 71 ASP A N 1
ATOM 634 C CA . ASP A 1 75 ? 8.664 35.636 -13.796 1.00 11.06 71 ASP A CA 1
ATOM 635 C C . ASP A 1 75 ? 10.150 35.930 -13.884 1.00 11.82 71 ASP A C 1
ATOM 636 O O . ASP A 1 75 ? 10.631 36.324 -14.950 1.00 14.93 71 ASP A O 1
ATOM 641 N N A LYS A 1 76 ? 10.889 35.753 -12.796 0.49 10.60 72 LYS A N 1
ATOM 642 N N B LYS A 1 76 ? 10.890 35.748 -12.797 0.51 10.43 72 LYS A N 1
ATOM 643 C CA A LYS A 1 76 ? 12.342 35.777 -12.836 0.49 9.98 72 LYS A CA 1
ATOM 644 C CA B LYS A 1 76 ? 12.343 35.775 -12.843 0.51 9.71 72 LYS A CA 1
ATOM 645 C C A LYS A 1 76 ? 12.858 34.358 -12.678 0.49 9.68 72 LYS A C 1
ATOM 646 C C B LYS A 1 76 ? 12.869 34.364 -12.644 0.51 9.54 72 LYS A C 1
ATOM 647 O O A LYS A 1 76 ? 12.144 33.464 -12.219 0.49 11.75 72 LYS A O 1
ATOM 648 O O B LYS A 1 76 ? 12.176 33.486 -12.126 0.51 11.69 72 LYS A O 1
ATOM 659 N N . VAL A 1 77 ? 14.107 34.148 -13.067 1.00 9.09 73 VAL A N 1
ATOM 660 C CA . VAL A 1 77 ? 14.753 32.860 -12.860 1.00 8.62 73 VAL A CA 1
ATOM 661 C C . VAL A 1 77 ? 15.335 32.866 -11.458 1.00 7.96 73 VAL A C 1
ATOM 662 O O . VAL A 1 77 ? 16.123 33.752 -11.111 1.00 9.66 73 VAL A O 1
ATOM 666 N N . VAL A 1 78 ? 14.951 31.886 -10.649 1.00 7.53 74 VAL A N 1
ATOM 667 C CA . VAL A 1 78 ? 15.509 31.699 -9.314 1.00 6.97 74 VAL A CA 1
ATOM 668 C C . VAL A 1 78 ? 16.250 30.374 -9.319 1.00 6.63 74 VAL A C 1
ATOM 669 O O . VAL A 1 78 ? 15.678 29.344 -9.696 1.00 7.57 74 VAL A O 1
ATOM 673 N N . LEU A 1 79 ? 17.524 30.403 -8.928 1.00 5.96 75 LEU A N 1
ATOM 674 C CA . LEU A 1 79 ? 18.387 29.230 -8.979 1.00 6.46 75 LEU A CA 1
ATOM 675 C C . LEU A 1 79 ? 18.781 28.827 -7.569 1.00 6.03 75 LEU A C 1
ATOM 676 O O . LEU A 1 79 ? 19.191 29.674 -6.768 1.00 7.39 75 LEU A O 1
ATOM 681 N N . ILE A 1 80 ? 18.675 27.542 -7.266 1.00 6.46 76 ILE A N 1
ATOM 682 C CA . ILE A 1 80 ? 19.246 27.014 -6.033 1.00 6.91 76 ILE A CA 1
ATOM 683 C C . ILE A 1 80 ? 20.464 26.177 -6.412 1.00 6.23 76 ILE A C 1
ATOM 684 O O . ILE A 1 80 ? 20.359 25.310 -7.288 1.00 6.99 76 ILE A O 1
ATOM 689 N N . PRO A 1 81 ? 21.649 26.444 -5.848 1.00 6.57 77 PRO A N 1
ATOM 690 C CA . PRO A 1 81 ? 22.857 25.749 -6.343 1.00 6.89 77 PRO A CA 1
ATOM 691 C C . PRO A 1 81 ? 22.873 24.260 -6.074 1.00 7.18 77 PRO A C 1
ATOM 692 O O . PRO A 1 81 ? 23.548 23.529 -6.804 1.00 7.82 77 PRO A O 1
ATOM 696 N N . SER A 1 82 ? 22.155 23.782 -5.066 1.00 7.04 78 SER A N 1
ATOM 697 C CA . SER A 1 82 ? 22.033 22.357 -4.793 1.00 7.03 78 SER A CA 1
ATOM 698 C C . SER A 1 82 ? 20.614 22.090 -4.336 1.00 6.56 78 SER A C 1
ATOM 699 O O . SER A 1 82 ? 20.110 22.795 -3.456 1.00 7.00 78 SER A O 1
ATOM 702 N N . ARG A 1 83 ? 19.990 21.051 -4.894 1.00 6.42 79 ARG A N 1
ATOM 703 C CA . ARG A 1 83 ? 18.673 20.658 -4.404 1.00 6.73 79 ARG A CA 1
ATOM 704 C C . ARG A 1 83 ? 18.731 19.949 -3.056 1.00 7.64 79 ARG A C 1
ATOM 705 O O . ARG A 1 83 ? 17.677 19.708 -2.462 1.00 10.13 79 ARG A O 1
ATOM 713 N N . GLU A 1 84 ? 19.923 19.647 -2.540 1.00 7.54 80 GLU A N 1
ATOM 714 C CA . GLU A 1 84 ? 20.071 19.106 -1.190 1.00 8.05 80 GLU A CA 1
ATOM 715 C C . GLU A 1 84 ? 20.278 20.201 -0.142 1.00 8.08 80 GLU A C 1
ATOM 716 O O . GLU A 1 84 ? 20.518 19.900 1.028 1.00 10.56 80 GLU A O 1
ATOM 722 N N . ALA A 1 85 ? 20.166 21.469 -0.524 1.00 6.99 81 ALA A N 1
ATOM 723 C CA . ALA A 1 85 ? 20.186 22.543 0.471 1.00 7.59 81 ALA A CA 1
ATOM 724 C C . ALA A 1 85 ? 18.764 22.643 1.026 1.00 8.42 81 ALA A C 1
ATOM 725 O O . ALA A 1 85 ? 17.924 23.378 0.511 1.00 10.32 81 ALA A O 1
ATOM 727 N N A THR A 1 86 ? 18.493 21.896 2.095 0.77 7.84 82 THR A N 1
ATOM 728 N N B THR A 1 86 ? 18.481 21.877 2.081 0.23 8.44 82 THR A N 1
ATOM 729 C CA A THR A 1 86 ? 17.134 21.740 2.600 0.77 8.68 82 THR A CA 1
ATOM 730 C CA B THR A 1 86 ? 17.121 21.728 2.585 0.23 8.70 82 THR A CA 1
ATOM 731 C C A THR A 1 86 ? 17.096 21.965 4.103 0.77 9.49 82 THR A C 1
ATOM 732 C C B THR A 1 86 ? 17.083 21.929 4.094 0.23 9.11 82 THR A C 1
ATOM 733 O O A THR A 1 86 ? 18.104 21.826 4.802 0.77 10.22 82 THR A O 1
ATOM 734 O O B THR A 1 86 ? 18.080 21.727 4.791 0.23 9.40 82 THR A O 1
ATOM 741 N N . CYS A 1 87 ? 15.913 22.332 4.585 1.00 9.13 83 CYS A N 1
ATOM 742 C CA . CYS A 1 87 ? 15.674 22.559 6.005 1.00 9.93 83 CYS A CA 1
ATOM 743 C C . CYS A 1 87 ? 14.889 21.391 6.586 1.00 9.83 83 CYS A C 1
ATOM 744 O O . CYS A 1 87 ? 13.727 21.165 6.210 1.00 10.18 83 CYS A O 1
ATOM 747 N N . ALA A 1 88 ? 15.507 20.691 7.542 1.00 11.91 84 ALA A N 1
ATOM 748 C CA . ALA A 1 88 ? 14.878 19.521 8.145 1.00 12.99 84 ALA A CA 1
ATOM 749 C C . ALA A 1 88 ? 13.577 19.890 8.839 1.00 14.57 84 ALA A C 1
ATOM 750 O O . ALA A 1 88 ? 12.589 19.151 8.768 1.00 17.82 84 ALA A O 1
ATOM 752 N N A MET A 1 89 ? 13.562 21.048 9.515 0.56 13.32 85 MET A N 1
ATOM 753 N N B MET A 1 89 ? 13.538 21.016 9.520 0.44 14.03 85 MET A N 1
ATOM 754 C CA A MET A 1 89 ? 12.395 21.485 10.284 0.56 12.67 85 MET A CA 1
ATOM 755 C CA B MET A 1 89 ? 12.297 21.287 10.215 0.44 14.04 85 MET A CA 1
ATOM 756 C C A MET A 1 89 ? 11.216 21.810 9.373 0.56 13.05 85 MET A C 1
ATOM 757 C C B MET A 1 89 ? 11.183 21.655 9.251 0.44 13.70 85 MET A C 1
ATOM 758 O O A MET A 1 89 ? 10.069 21.472 9.684 0.56 13.92 85 MET A O 1
ATOM 759 O O B MET A 1 89 ? 10.040 21.211 9.420 0.44 14.15 85 MET A O 1
ATOM 768 N N . ALA A 1 90 ? 11.487 22.468 8.244 1.00 12.78 86 ALA A N 1
ATOM 769 C CA . ALA A 1 90 ? 10.440 22.860 7.309 1.00 13.75 86 ALA A CA 1
ATOM 770 C C . ALA A 1 90 ? 9.720 21.641 6.756 1.00 14.82 86 ALA A C 1
ATOM 771 O O . ALA A 1 90 ? 8.492 21.653 6.581 1.00 15.97 86 ALA A O 1
ATOM 773 N N A ASN A 1 91 ? 10.455 20.558 6.516 0.90 16.14 87 ASN A N 1
ATOM 774 C CA A ASN A 1 91 ? 9.835 19.390 5.911 0.90 19.45 87 ASN A CA 1
ATOM 775 C C A ASN A 1 91 ? 9.054 18.537 6.910 0.90 19.26 87 ASN A C 1
ATOM 776 O O A ASN A 1 91 ? 8.402 17.577 6.496 0.90 21.73 87 ASN A O 1
ATOM 781 N N . MET A 1 92 ? 9.061 18.889 8.202 1.00 18.02 88 MET A N 1
ATOM 782 C CA . MET A 1 92 ? 8.257 18.164 9.187 1.00 16.51 88 MET A CA 1
ATOM 783 C C . MET A 1 92 ? 6.768 18.505 9.103 1.00 16.86 88 MET A C 1
ATOM 784 O O . MET A 1 92 ? 5.938 17.752 9.631 1.00 18.48 88 MET A O 1
ATOM 789 N N . LEU A 1 93 ? 6.405 19.607 8.456 1.00 15.89 89 LEU A N 1
ATOM 790 C CA . LEU A 1 93 ? 5.023 20.069 8.414 1.00 15.53 89 LEU A CA 1
ATOM 791 C C . LEU A 1 93 ? 4.391 19.666 7.088 1.00 17.26 89 LEU A C 1
ATOM 792 O O . LEU A 1 93 ? 4.903 20.015 6.016 1.00 18.37 89 LEU A O 1
ATOM 797 N N A LYS A 1 94 ? 3.279 18.938 7.168 0.49 17.48 90 LYS A N 1
ATOM 798 N N B LYS A 1 94 ? 3.277 18.946 7.162 0.51 17.51 90 LYS A N 1
ATOM 799 C CA A LYS A 1 94 ? 2.544 18.450 6.013 0.49 18.84 90 LYS A CA 1
ATOM 800 C CA B LYS A 1 94 ? 2.569 18.483 5.983 0.51 18.93 90 LYS A CA 1
ATOM 801 C C A LYS A 1 94 ? 1.166 19.096 5.973 0.49 18.20 90 LYS A C 1
ATOM 802 C C B LYS A 1 94 ? 1.157 19.053 5.976 0.51 18.16 90 LYS A C 1
ATOM 803 O O A LYS A 1 94 ? 0.645 19.558 6.991 0.49 17.20 90 LYS A O 1
ATOM 804 O O B LYS A 1 94 ? 0.614 19.434 7.017 0.51 16.97 90 LYS A O 1
ATOM 815 N N . VAL A 1 95 ? 0.572 19.111 4.777 1.00 18.55 91 VAL A N 1
ATOM 816 C CA . VAL A 1 95 ? -0.768 19.677 4.620 1.00 18.98 91 VAL A CA 1
ATOM 817 C C . VAL A 1 95 ? -1.772 18.991 5.540 1.00 18.04 91 VAL A C 1
ATOM 818 O O . VAL A 1 95 ? -2.664 19.640 6.099 1.00 16.80 91 VAL A O 1
ATOM 822 N N A GLU A 1 96 ? -1.631 17.675 5.728 0.64 18.26 92 GLU A N 1
ATOM 823 N N B GLU A 1 96 ? -1.634 17.675 5.728 0.36 17.72 92 GLU A N 1
ATOM 824 C CA A GLU A 1 96 ? -2.571 16.942 6.574 0.64 19.36 92 GLU A CA 1
ATOM 825 C CA B GLU A 1 96 ? -2.580 16.950 6.573 0.36 17.84 92 GLU A CA 1
ATOM 826 C C A GLU A 1 96 ? -2.581 17.470 8.005 0.64 17.65 92 GLU A C 1
ATOM 827 C C B GLU A 1 96 ? -2.581 17.464 8.010 0.36 16.92 92 GLU A C 1
ATOM 828 O O A GLU A 1 96 ? -3.638 17.495 8.647 0.64 17.02 92 GLU A O 1
ATOM 829 O O B GLU A 1 96 ? -3.629 17.463 8.666 0.36 16.73 92 GLU A O 1
ATOM 840 N N . HIS A 1 97 ? -1.428 17.915 8.514 1.00 16.02 93 HIS A N 1
ATOM 841 C CA . HIS A 1 97 ? -1.383 18.475 9.866 1.00 14.79 93 HIS A CA 1
ATOM 842 C C . HIS A 1 97 ? -2.181 19.765 9.946 1.00 13.13 93 HIS A C 1
ATOM 843 O O . HIS A 1 97 ? -2.903 20.008 10.926 1.00 13.13 93 HIS A O 1
ATOM 850 N N . ILE A 1 98 ? -2.043 20.610 8.923 1.00 12.73 94 ILE A N 1
ATOM 851 C CA . ILE A 1 98 ? -2.757 21.882 8.896 1.00 12.06 94 ILE A CA 1
ATOM 852 C C . ILE A 1 98 ? -4.256 21.647 8.812 1.00 12.71 94 ILE A C 1
ATOM 853 O O . ILE A 1 98 ? -5.036 22.287 9.522 1.00 12.69 94 ILE A O 1
ATOM 858 N N . LEU A 1 99 ? -4.682 20.722 7.947 1.00 14.20 95 LEU A N 1
ATOM 859 C CA . LEU A 1 99 ? -6.112 20.485 7.777 1.00 15.05 95 LEU A CA 1
ATOM 860 C C . LEU A 1 99 ? -6.742 19.948 9.056 1.00 15.40 95 LEU A C 1
ATOM 861 O O . LEU A 1 99 ? -7.867 20.320 9.400 1.00 16.30 95 LEU A O 1
ATOM 866 N N A GLU A 1 100 ? -6.035 19.074 9.777 0.46 15.36 96 GLU A N 1
ATOM 867 N N B GLU A 1 100 ? -6.022 19.095 9.784 0.54 15.17 96 GLU A N 1
ATOM 868 C CA A GLU A 1 100 ? -6.573 18.559 11.034 0.46 15.88 96 GLU A CA 1
ATOM 869 C CA B GLU A 1 100 ? -6.551 18.553 11.031 0.54 15.66 96 GLU A CA 1
ATOM 870 C C A GLU A 1 100 ? -6.710 19.664 12.072 0.46 14.50 96 GLU A C 1
ATOM 871 C C B GLU A 1 100 ? -6.686 19.636 12.094 0.54 14.35 96 GLU A C 1
ATOM 872 O O A GLU A 1 100 ? -7.724 19.740 12.774 0.46 15.11 96 GLU A O 1
ATOM 873 O O B GLU A 1 100 ? -7.677 19.670 12.831 0.54 15.18 96 GLU A O 1
ATOM 884 N N . ALA A 1 101 ? -5.705 20.538 12.178 1.00 12.82 97 ALA A N 1
ATOM 885 C CA . ALA A 1 101 ? -5.798 21.650 13.118 1.00 11.65 97 ALA A CA 1
ATOM 886 C C . ALA A 1 101 ? -6.920 22.603 12.738 1.00 11.65 97 ALA A C 1
ATOM 887 O O . ALA A 1 101 ? -7.666 23.069 13.608 1.00 12.32 97 ALA A O 1
ATOM 889 N N . LYS A 1 102 ? -7.075 22.878 11.439 1.00 11.83 98 LYS A N 1
ATOM 890 C CA . LYS A 1 102 ? -8.152 23.753 10.989 1.00 13.80 98 LYS A CA 1
ATOM 891 C C . LYS A 1 102 ? -9.521 23.165 11.291 1.00 14.02 98 LYS A C 1
ATOM 892 O O . LYS A 1 102 ? -10.474 23.912 11.548 1.00 14.91 98 LYS A O 1
ATOM 898 N N A ARG A 1 103 ? -9.648 21.835 11.264 0.63 14.96 99 ARG A N 1
ATOM 899 N N B ARG A 1 103 ? -9.650 21.838 11.245 0.37 15.29 99 ARG A N 1
ATOM 900 C CA A ARG A 1 103 ? -10.920 21.214 11.624 0.63 16.06 99 ARG A CA 1
ATOM 901 C CA B ARG A 1 103 ? -10.938 21.222 11.548 0.37 16.67 99 ARG A CA 1
ATOM 902 C C A ARG A 1 103 ? -11.257 21.471 13.085 0.63 16.11 99 ARG A C 1
ATOM 903 C C B ARG A 1 103 ? -11.286 21.347 13.025 0.37 16.84 99 ARG A C 1
ATOM 904 O O A ARG A 1 103 ? -12.396 21.823 13.427 0.63 17.40 99 ARG A O 1
ATOM 905 O O B ARG A 1 103 ? -12.468 21.470 13.375 0.37 17.64 99 ARG A O 1
ATOM 920 N N A LYS A 1 104 ? -10.280 21.272 13.969 0.63 15.50 100 LYS A N 1
ATOM 921 N N B LYS A 1 104 ? -10.281 21.318 13.901 0.37 16.65 100 LYS A N 1
ATOM 922 C CA A LYS A 1 104 ? -10.515 21.496 15.387 0.63 16.02 100 LYS A CA 1
ATOM 923 C CA B LYS A 1 104 ? -10.532 21.485 15.326 0.37 17.01 100 LYS A CA 1
ATOM 924 C C A LYS A 1 104 ? -10.786 22.965 15.665 0.63 15.01 100 LYS A C 1
ATOM 925 C C B LYS A 1 104 ? -10.723 22.947 15.700 0.37 15.27 100 LYS A C 1
ATOM 926 O O A LYS A 1 104 ? -11.655 23.297 16.477 0.63 16.22 100 LYS A O 1
ATOM 927 O O B LYS A 1 104 ? -11.466 23.246 16.639 0.37 15.75 100 LYS A O 1
ATOM 938 N N . TYR A 1 105 ? -10.069 23.862 14.983 1.00 13.04 101 TYR A N 1
ATOM 939 C CA . TYR A 1 105 ? -10.112 25.295 15.272 1.00 10.40 101 TYR A CA 1
ATOM 940 C C . TYR A 1 105 ? -10.371 26.072 13.986 1.00 9.14 101 TYR A C 1
ATOM 941 O O . TYR A 1 105 ? -9.491 26.792 13.493 1.00 8.92 101 TYR A O 1
ATOM 950 N N . PRO A 1 106 ? -11.587 25.982 13.434 1.00 9.15 102 PRO A N 1
ATOM 951 C CA . PRO A 1 106 ? -11.872 26.684 12.171 1.00 8.77 102 PRO A CA 1
ATOM 952 C C . PRO A 1 106 ? -11.739 28.189 12.255 1.00 9.06 102 PRO A C 1
ATOM 953 O O . PRO A 1 106 ? -11.507 28.828 11.222 1.00 11.61 102 PRO A O 1
ATOM 957 N N . ASN A 1 107 ? -11.890 28.781 13.435 1.00 7.99 103 ASN A N 1
ATOM 958 C CA . ASN A 1 107 ? -11.767 30.225 13.568 1.00 7.95 103 ASN A CA 1
ATOM 959 C C . ASN A 1 107 ? -10.355 30.673 13.930 1.00 7.54 103 ASN A C 1
ATOM 960 O O . ASN A 1 107 ? -10.122 31.878 14.089 1.00 9.57 103 ASN A O 1
ATOM 965 N N . ALA A 1 108 ? -9.400 29.746 14.025 1.00 6.31 104 ALA A N 1
ATOM 966 C CA . ALA A 1 108 ? -8.028 30.125 14.345 1.00 7.17 104 ALA A CA 1
ATOM 967 C C . ALA A 1 108 ? -7.261 30.457 13.069 1.00 7.76 104 ALA A C 1
ATOM 968 O O . ALA A 1 108 ? -7.232 29.643 12.137 1.00 9.49 104 ALA A O 1
ATOM 970 N N . PRO A 1 109 ? -6.628 31.620 12.986 1.00 7.62 105 PRO A N 1
ATOM 971 C CA . PRO A 1 109 ? -5.719 31.888 11.864 1.00 8.23 105 PRO A CA 1
ATOM 972 C C . PRO A 1 109 ? -4.612 30.845 11.802 1.00 8.12 105 PRO A C 1
ATOM 973 O O . PRO A 1 109 ? -4.119 30.382 12.829 1.00 8.74 105 PRO A O 1
ATOM 977 N N . VAL A 1 110 ? -4.209 30.492 10.580 1.00 7.65 106 VAL A N 1
ATOM 978 C CA . VAL A 1 110 ? -3.094 29.580 10.349 1.00 7.86 106 VAL A CA 1
ATOM 979 C C . VAL A 1 110 ? -1.864 30.429 10.066 1.00 7.20 106 VAL A C 1
ATOM 980 O O . VAL A 1 110 ? -1.804 31.149 9.058 1.00 8.07 106 VAL A O 1
ATOM 984 N N . VAL A 1 111 ? -0.896 30.351 10.963 1.00 7.35 107 VAL A N 1
ATOM 985 C CA . VAL A 1 111 ? 0.314 31.159 10.925 1.00 8.05 107 VAL A CA 1
ATOM 986 C C . VAL A 1 111 ? 1.479 30.211 10.698 1.00 8.11 107 VAL A C 1
ATOM 987 O O . VAL A 1 111 ? 1.810 29.408 11.578 1.00 9.17 107 VAL A O 1
ATOM 991 N N . LEU A 1 112 ? 2.109 30.278 9.526 1.00 7.55 108 LEU A N 1
ATOM 992 C CA . LEU A 1 112 ? 3.170 29.339 9.203 1.00 8.07 108 LEU A CA 1
ATOM 993 C C . LEU A 1 112 ? 4.519 30.028 9.217 1.00 8.21 108 LEU A C 1
ATOM 994 O O . LEU A 1 112 ? 4.690 31.094 8.614 1.00 8.53 108 LEU A O 1
ATOM 999 N N . TYR A 1 113 ? 5.461 29.423 9.929 1.00 9.86 109 TYR A N 1
ATOM 1000 C CA . TYR A 1 113 ? 6.849 29.831 9.822 1.00 9.97 109 TYR A CA 1
ATOM 1001 C C . TYR A 1 113 ? 7.254 29.766 8.356 1.00 10.34 109 TYR A C 1
ATOM 1002 O O . TYR A 1 113 ? 6.832 28.873 7.618 1.00 10.92 109 TYR A O 1
ATOM 1011 N N . VAL A 1 114 ? 8.108 30.703 7.938 1.00 11.23 110 VAL A N 1
ATOM 1012 C CA . VAL A 1 114 ? 8.628 30.660 6.573 1.00 12.20 110 VAL A CA 1
ATOM 1013 C C . VAL A 1 114 ? 9.383 29.361 6.292 1.00 11.40 110 VAL A C 1
ATOM 1014 O O . VAL A 1 114 ? 9.431 28.913 5.138 1.00 11.53 110 VAL A O 1
ATOM 1018 N N . ASN A 1 115 ? 9.931 28.716 7.330 1.00 11.42 111 ASN A N 1
ATOM 1019 C CA . ASN A 1 115 ? 10.469 27.358 7.227 1.00 11.71 111 ASN A CA 1
ATOM 1020 C C . ASN A 1 115 ? 9.300 26.401 7.014 1.00 12.51 111 ASN A C 1
ATOM 1021 O O . ASN A 1 115 ? 8.827 25.736 7.939 1.00 13.70 111 ASN A O 1
ATOM 1026 N N . SER A 1 116 ? 8.850 26.309 5.764 1.00 11.10 112 SER A N 1
ATOM 1027 C CA . SER A 1 116 ? 7.720 25.473 5.383 1.00 11.15 112 SER A CA 1
ATOM 1028 C C . SER A 1 116 ? 7.704 25.367 3.868 1.00 10.99 112 SER A C 1
ATOM 1029 O O . SER A 1 116 ? 8.279 26.206 3.165 1.00 11.70 112 SER A O 1
ATOM 1032 N N . THR A 1 117 ? 7.036 24.327 3.372 1.00 11.55 113 THR A N 1
ATOM 1033 C CA . THR A 1 117 ? 6.927 24.156 1.930 1.00 12.96 113 THR A CA 1
ATOM 1034 C C . THR A 1 117 ? 5.951 25.178 1.356 1.00 12.66 113 THR A C 1
ATOM 1035 O O . THR A 1 117 ? 5.092 25.726 2.057 1.00 11.81 113 THR A O 1
ATOM 1039 N N . ALA A 1 118 ? 6.101 25.449 0.058 1.00 13.69 114 ALA A N 1
ATOM 1040 C CA . ALA A 1 118 ? 5.132 26.299 -0.625 1.00 14.08 114 ALA A CA 1
ATOM 1041 C C . ALA A 1 118 ? 3.733 25.702 -0.534 1.00 14.31 114 ALA A C 1
ATOM 1042 O O . ALA A 1 118 ? 2.743 26.429 -0.388 1.00 15.28 114 ALA A O 1
ATOM 1044 N N . GLU A 1 119 ? 3.638 24.372 -0.614 1.00 15.18 115 GLU A N 1
ATOM 1045 C CA . GLU A 1 119 ? 2.347 23.705 -0.500 1.00 16.78 115 GLU A CA 1
ATOM 1046 C C . GLU A 1 119 ? 1.698 24.006 0.843 1.00 15.08 115 GLU A C 1
ATOM 1047 O O . GLU A 1 119 ? 0.500 24.304 0.909 1.00 16.12 115 GLU A O 1
ATOM 1053 N N . ALA A 1 120 ? 2.478 23.942 1.923 1.00 12.39 116 ALA A N 1
ATOM 1054 C CA . ALA A 1 120 ? 1.947 24.276 3.241 1.00 11.98 116 ALA A CA 1
ATOM 1055 C C . ALA A 1 120 ? 1.500 25.732 3.303 1.00 11.48 116 ALA A C 1
ATOM 1056 O O . ALA A 1 120 ? 0.423 26.038 3.837 1.00 11.53 116 ALA A O 1
ATOM 1058 N N . LYS A 1 121 ? 2.300 26.642 2.740 1.00 11.29 117 LYS A N 1
ATOM 1059 C CA . LYS A 1 121 ? 1.954 28.061 2.770 1.00 11.03 117 LYS A CA 1
ATOM 1060 C C . LYS A 1 121 ? 0.650 28.354 2.047 1.00 10.78 117 LYS A C 1
ATOM 1061 O O . LYS A 1 121 ? -0.001 29.368 2.346 1.00 10.58 117 LYS A O 1
ATOM 1067 N N . ALA A 1 122 ? 0.258 27.498 1.096 1.00 11.45 118 ALA A N 1
ATOM 1068 C CA . ALA A 1 122 ? -0.998 27.703 0.392 1.00 12.31 118 ALA A CA 1
ATOM 1069 C C . ALA A 1 122 ? -2.183 27.625 1.338 1.00 13.12 118 ALA A C 1
ATOM 1070 O O . ALA A 1 122 ? -3.274 28.091 0.991 1.00 14.67 118 ALA A O 1
ATOM 1072 N N . TYR A 1 123 ? -1.992 27.054 2.528 1.00 12.39 119 TYR A N 1
ATOM 1073 C CA . TYR A 1 123 ? -3.046 26.950 3.528 1.00 14.26 119 TYR A CA 1
ATOM 1074 C C . TYR A 1 123 ? -2.885 27.948 4.661 1.00 13.89 119 TYR A C 1
ATOM 1075 O O . TYR A 1 123 ? -3.682 27.926 5.602 1.00 15.57 119 TYR A O 1
ATOM 1084 N N . ALA A 1 124 ? -1.884 28.817 4.600 1.00 11.78 120 ALA A N 1
ATOM 1085 C CA . ALA A 1 124 ? -1.632 29.776 5.664 1.00 11.17 120 ALA A CA 1
ATOM 1086 C C . ALA A 1 124 ? -2.425 31.049 5.427 1.00 10.95 120 ALA A C 1
ATOM 1087 O O . ALA A 1 124 ? -2.593 31.489 4.285 1.00 12.31 120 ALA A O 1
ATOM 1089 N N . ASP A 1 125 ? -2.879 31.659 6.523 1.00 9.72 121 ASP A N 1
ATOM 1090 C CA . ASP A 1 125 ? -3.402 33.018 6.427 1.00 9.68 121 ASP A CA 1
ATOM 1091 C C . ASP A 1 125 ? -2.275 34.031 6.344 1.00 9.46 121 ASP A C 1
ATOM 1092 O O . ASP A 1 125 ? -2.395 35.041 5.639 1.00 10.68 121 ASP A O 1
ATOM 1097 N N . VAL A 1 126 ? -1.168 33.755 7.028 1.00 8.79 122 VAL A N 1
ATOM 1098 C CA . VAL A 1 126 ? -0.033 34.663 7.054 1.00 8.87 122 VAL A CA 1
ATOM 1099 C C . VAL A 1 126 ? 1.197 33.841 7.399 1.00 8.34 122 VAL A C 1
ATOM 1100 O O . VAL A 1 126 ? 1.104 32.823 8.094 1.00 9.24 122 VAL A O 1
ATOM 1104 N N . THR A 1 127 ? 2.349 34.254 6.880 1.00 7.87 123 THR A N 1
ATOM 1105 C CA . THR A 1 127 ?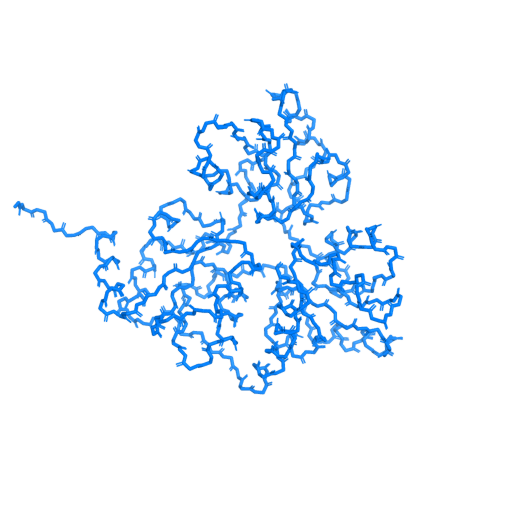 3.598 33.637 7.301 1.00 8.33 123 THR A CA 1
ATOM 1106 C C . THR A 1 127 ? 4.287 34.532 8.323 1.00 8.00 123 THR A C 1
ATOM 1107 O O . THR A 1 127 ? 3.944 35.705 8.478 1.00 8.80 123 THR A O 1
ATOM 1111 N N . VAL A 1 128 ? 5.263 33.953 9.029 1.00 7.50 124 VAL A N 1
ATOM 1112 C CA . VAL A 1 128 ? 6.102 34.681 9.975 1.00 7.70 124 VAL A CA 1
ATOM 1113 C C . VAL A 1 128 ? 7.529 34.145 9.904 1.00 7.43 124 VAL A C 1
ATOM 1114 O O . VAL A 1 128 ? 7.787 33.036 9.430 1.00 7.91 124 VAL A O 1
ATOM 1118 N N . THR A 1 129 ? 8.454 34.932 10.426 1.00 8.29 125 THR A N 1
ATOM 1119 C CA . THR A 1 129 ? 9.793 34.454 10.750 1.00 8.36 125 THR A CA 1
ATOM 1120 C C . THR A 1 129 ? 10.025 34.710 12.226 1.00 9.11 125 THR A C 1
ATOM 1121 O O . THR A 1 129 ? 9.173 35.275 12.926 1.00 8.29 125 THR A O 1
ATOM 1125 N N A SER A 1 130 ? 11.202 34.305 12.707 0.47 9.11 126 SER A N 1
ATOM 1126 N N B SER A 1 130 ? 11.207 34.317 12.702 0.53 10.03 126 SER A N 1
ATOM 1127 C CA A SER A 1 130 ? 11.543 34.582 14.096 0.47 9.75 126 SER A CA 1
ATOM 1128 C CA B SER A 1 130 ? 11.554 34.574 14.093 0.53 11.59 126 SER A CA 1
ATOM 1129 C C A SER A 1 130 ? 11.535 36.072 14.404 0.47 9.33 126 SER A C 1
ATOM 1130 C C B SER A 1 130 ? 11.620 36.062 14.411 0.53 10.64 126 SER A C 1
ATOM 1131 O O A SER A 1 130 ? 11.319 36.453 15.558 0.47 10.40 126 SER A O 1
ATOM 1132 O O B SER A 1 130 ? 11.573 36.433 15.587 0.53 12.12 126 SER A O 1
ATOM 1137 N N . ALA A 1 131 ? 11.737 36.921 13.396 1.00 8.68 127 ALA A N 1
ATOM 1138 C CA . ALA A 1 131 ? 11.844 38.358 13.623 1.00 9.11 127 ALA A CA 1
ATOM 1139 C C . ALA A 1 131 ? 10.496 39.025 13.861 1.00 10.18 127 ALA A C 1
ATOM 1140 O O . ALA A 1 131 ? 10.445 40.079 14.500 1.00 12.64 127 ALA A O 1
ATOM 1142 N N . ASN A 1 132 ? 9.407 38.462 13.344 1.00 9.59 128 ASN A N 1
ATOM 1143 C CA . ASN A 1 132 ? 8.119 39.143 13.401 1.00 9.14 128 ASN A CA 1
ATOM 1144 C C . ASN A 1 132 ? 6.987 38.274 13.940 1.00 8.71 128 ASN A C 1
ATOM 1145 O O . ASN A 1 132 ? 5.826 38.713 13.934 1.00 9.04 128 ASN A O 1
ATOM 1150 N N . ALA A 1 133 ? 7.279 37.057 14.405 1.00 8.63 129 ALA A N 1
ATOM 1151 C CA . ALA A 1 133 ? 6.204 36.150 14.807 1.00 8.51 129 ALA A CA 1
ATOM 1152 C C . ALA A 1 133 ? 5.379 36.727 15.946 1.00 8.47 129 ALA A C 1
ATOM 1153 O O . ALA A 1 133 ? 4.144 36.639 15.932 1.00 8.96 129 ALA A O 1
ATOM 1155 N N . VAL A 1 134 ? 6.035 37.347 16.928 1.00 9.54 130 VAL A N 1
ATOM 1156 C CA . VAL A 1 134 ? 5.311 37.926 18.058 1.00 9.35 130 VAL A CA 1
ATOM 1157 C C . VAL A 1 134 ? 4.392 39.048 17.590 1.00 10.65 130 VAL A C 1
ATOM 1158 O O . VAL A 1 134 ? 3.197 39.073 17.914 1.00 10.68 130 VAL A O 1
ATOM 1162 N N . GLU A 1 135 ? 4.929 39.979 16.795 1.00 11.60 131 GLU A N 1
ATOM 1163 C CA . GLU A 1 135 ? 4.142 41.120 16.337 1.00 12.84 131 GLU A CA 1
ATOM 1164 C C . GLU A 1 135 ? 2.946 40.667 15.511 1.00 11.59 131 GLU A C 1
ATOM 1165 O O . GLU A 1 135 ? 1.823 41.155 15.694 1.00 11.92 131 GLU A O 1
ATOM 1171 N N . VAL A 1 136 ? 3.174 39.745 14.576 1.00 10.22 132 VAL A N 1
ATOM 1172 C CA . VAL A 1 136 ? 2.087 39.280 13.720 1.00 10.30 132 VAL A CA 1
ATOM 1173 C C . VAL A 1 136 ? 1.009 38.593 14.551 1.00 10.16 132 VAL A C 1
ATOM 1174 O O . VAL A 1 136 ? -0.185 38.892 14.419 1.00 11.03 132 VAL A O 1
ATOM 1178 N N . VAL A 1 137 ? 1.410 37.665 15.426 1.00 9.99 133 VAL A N 1
ATOM 1179 C CA . VAL A 1 137 ? 0.424 36.904 16.194 1.00 9.98 133 VAL A CA 1
ATOM 1180 C C . VAL A 1 137 ? -0.363 37.823 17.124 1.00 9.73 133 VAL A C 1
ATOM 1181 O O . VAL A 1 137 ? -1.579 37.666 17.289 1.00 10.32 133 VAL A O 1
ATOM 1185 N N . LYS A 1 138 ? 0.308 38.817 17.712 1.00 10.29 134 LYS A N 1
ATOM 1186 C CA . LYS A 1 138 ? -0.376 39.793 18.555 1.00 12.18 134 LYS A CA 1
ATOM 1187 C C . LYS A 1 138 ? -1.486 40.509 17.796 1.00 12.12 134 LYS A C 1
ATOM 1188 O O . LYS A 1 138 ? -2.566 40.754 18.346 1.00 14.15 134 LYS A O 1
ATOM 1194 N N . LYS A 1 139 ? -1.242 40.844 16.525 1.00 10.89 135 LYS A N 1
ATOM 1195 C CA . LYS A 1 139 ? -2.186 41.629 15.739 1.00 12.15 135 LYS A CA 1
ATOM 1196 C C . LYS A 1 139 ? -3.334 40.809 15.166 1.00 11.56 135 LYS A C 1
ATOM 1197 O O . LYS A 1 139 ? -4.369 41.384 14.822 1.00 12.60 135 LYS A O 1
ATOM 1203 N N . LEU A 1 140 ? -3.184 39.495 15.045 1.00 9.81 136 LEU A N 1
ATOM 1204 C CA . LEU A 1 140 ? -4.241 38.688 14.460 1.00 9.12 136 LEU A CA 1
ATOM 1205 C C . LEU A 1 140 ? -5.490 38.711 15.339 1.00 8.80 136 LEU A C 1
ATOM 1206 O O . LEU A 1 140 ? -5.416 38.745 16.572 1.00 9.30 136 LEU A O 1
ATOM 1211 N N . ASP A 1 141 ? -6.652 38.687 14.688 1.00 9.19 137 ASP A N 1
ATOM 1212 C CA . ASP A 1 141 ? -7.932 38.879 15.374 1.00 8.77 137 ASP A CA 1
ATOM 1213 C C . ASP A 1 141 ? -8.474 37.535 15.876 1.00 8.68 137 ASP A C 1
ATOM 1214 O O . ASP A 1 141 ? -9.475 36.997 15.390 1.00 8.95 137 ASP A O 1
ATOM 1219 N N . SER A 1 142 ? -7.785 36.994 16.881 1.00 8.17 138 SER A N 1
ATOM 1220 C CA . SER A 1 142 ? -8.122 35.724 17.514 1.00 8.31 138 SER A CA 1
ATOM 1221 C C . SER A 1 142 ? -7.231 35.548 18.729 1.00 8.63 138 SER A C 1
ATOM 1222 O O . SER A 1 142 ? -6.068 35.955 18.717 1.00 9.92 138 SER A O 1
ATOM 1225 N N . ASP A 1 143 ? -7.770 34.904 19.760 1.00 8.75 139 ASP A N 1
ATOM 1226 C CA . ASP A 1 143 ? -6.992 34.539 20.939 1.00 10.14 139 ASP A CA 1
ATOM 1227 C C . ASP A 1 143 ? -6.310 33.188 20.787 1.00 9.34 139 ASP A C 1
ATOM 1228 O O . ASP A 1 143 ? -5.565 32.771 21.686 1.00 10.52 139 ASP A O 1
ATOM 1233 N N . VAL A 1 144 ? -6.537 32.510 19.666 1.00 9.85 140 VAL A N 1
ATOM 1234 C CA . VAL A 1 144 ? -5.948 31.207 19.392 1.00 10.44 140 VAL A CA 1
ATOM 1235 C C . VAL A 1 144 ? -5.456 31.191 17.954 1.00 8.42 140 VAL A C 1
ATOM 1236 O O . VAL A 1 144 ? -6.149 31.656 17.040 1.00 8.36 140 VAL A O 1
ATOM 1240 N N . VAL A 1 145 ? -4.241 30.701 17.755 1.00 7.90 141 VAL A N 1
ATOM 1241 C CA . VAL A 1 145 ? -3.678 30.607 16.414 1.00 8.70 141 VAL A CA 1
ATOM 1242 C C . VAL A 1 145 ? -3.075 29.226 16.238 1.00 7.95 141 VAL A C 1
ATOM 1243 O O . VAL A 1 145 ? -2.549 28.629 17.183 1.00 9.95 141 VAL A O 1
ATOM 1247 N N . ILE A 1 146 ? -3.155 28.724 15.014 1.00 7.68 142 ILE A N 1
ATOM 1248 C CA . ILE A 1 146 ? -2.447 27.517 14.608 1.00 8.12 142 ILE A CA 1
ATOM 1249 C C . ILE A 1 146 ? -1.074 27.965 14.113 1.00 7.80 142 ILE A C 1
ATOM 1250 O O . ILE A 1 146 ? -0.977 28.908 13.319 1.00 8.86 142 ILE A O 1
ATOM 1255 N N A PHE A 1 147 ? -0.012 27.279 14.553 0.55 7.37 143 PHE A N 1
ATOM 1256 N N B PHE A 1 147 ? -0.018 27.338 14.619 0.45 7.96 143 PHE A N 1
ATOM 1257 C CA A PHE A 1 147 ? 1.347 27.787 14.370 0.55 7.32 143 PHE A CA 1
ATOM 1258 C CA B PHE A 1 147 ? 1.319 27.768 14.255 0.45 8.29 143 PHE A CA 1
ATOM 1259 C C A PHE A 1 147 ? 2.342 26.640 14.226 0.55 8.08 143 PHE A C 1
ATOM 1260 C C B PHE A 1 147 ? 2.257 26.581 14.131 0.45 9.06 143 PHE A C 1
ATOM 1261 O O A PHE A 1 147 ? 2.362 25.727 15.055 0.55 7.90 143 PHE A O 1
ATOM 1262 O O B PHE A 1 147 ? 2.155 25.596 14.866 0.45 9.90 143 PHE A O 1
ATOM 1277 N N . GLY A 1 148 ? 3.197 26.707 13.205 1.00 9.09 144 GLY A N 1
ATOM 1278 C CA . GLY A 1 148 ? 4.274 25.747 13.082 1.00 9.54 144 GLY A CA 1
ATOM 1279 C C . GLY A 1 148 ? 5.190 26.088 11.938 1.00 9.90 144 GLY A C 1
ATOM 1280 O O . GLY A 1 148 ? 4.918 27.035 11.197 1.00 11.43 144 GLY A O 1
ATOM 1281 N N . PRO A 1 149 ? 6.252 25.282 11.748 1.00 10.10 145 PRO A N 1
ATOM 1282 C CA . PRO A 1 149 ? 6.462 23.999 12.437 1.00 10.00 145 PRO A CA 1
ATOM 1283 C C . PRO A 1 149 ? 7.171 24.028 13.793 1.00 10.89 145 PRO A C 1
ATOM 1284 O O . PRO A 1 149 ? 7.137 23.026 14.493 1.00 11.96 145 PRO A O 1
ATOM 1288 N N . ASP A 1 150 ? 7.833 25.115 14.156 1.00 9.20 146 ASP A N 1
ATOM 1289 C CA . ASP A 1 150 ? 8.819 25.066 15.236 1.00 9.36 146 ASP A CA 1
ATOM 1290 C C . ASP A 1 150 ? 8.155 25.249 16.605 1.00 8.08 146 ASP A C 1
ATOM 1291 O O . ASP A 1 150 ? 7.633 26.325 16.911 1.00 8.68 146 ASP A O 1
ATOM 1296 N N . LYS A 1 151 ? 8.224 24.216 17.448 1.00 8.49 147 LYS A N 1
ATOM 1297 C CA . LYS A 1 151 ? 7.604 24.264 18.769 1.00 10.25 147 LYS A CA 1
ATOM 1298 C C . LYS A 1 151 ? 8.354 25.169 19.746 1.00 8.95 147 LYS A C 1
ATOM 1299 O O . LYS A 1 151 ? 7.759 25.654 20.715 1.00 9.51 147 LYS A O 1
ATOM 1305 N N . ASN A 1 152 ? 9.641 25.422 19.513 1.00 8.51 148 ASN A N 1
ATOM 1306 C CA . ASN A 1 152 ? 10.393 26.309 20.393 1.00 8.05 148 ASN A CA 1
ATOM 1307 C C . ASN A 1 152 ? 10.070 27.772 20.118 1.00 7.94 148 ASN A C 1
ATOM 1308 O O . ASN A 1 152 ? 9.841 28.544 21.056 1.00 8.24 148 ASN A O 1
ATOM 1313 N N . LEU A 1 153 ? 9.984 28.154 18.845 1.00 7.29 149 LEU A N 1
ATOM 1314 C CA . LEU A 1 153 ? 9.454 29.475 18.517 1.00 7.87 149 LEU A CA 1
ATOM 1315 C C . LEU A 1 153 ? 8.007 29.615 18.978 1.00 7.76 149 LEU A C 1
ATOM 1316 O O . LEU A 1 153 ? 7.613 30.663 19.498 1.00 8.51 149 LEU A O 1
ATOM 1321 N N . ALA A 1 154 ? 7.208 28.557 18.826 1.00 8.40 150 ALA A N 1
ATOM 1322 C CA . ALA A 1 154 ? 5.831 28.598 19.306 1.00 8.80 150 ALA A CA 1
ATOM 1323 C C . ALA A 1 154 ? 5.781 28.913 20.793 1.00 9.19 150 ALA A C 1
ATOM 1324 O O . ALA A 1 154 ? 4.938 29.700 21.240 1.00 9.66 150 ALA A O 1
ATOM 1326 N N . HIS A 1 155 ? 6.685 28.318 21.573 1.00 8.63 151 HIS A N 1
ATOM 1327 C CA . HIS A 1 155 ? 6.719 28.587 23.005 1.00 9.67 151 HIS A CA 1
ATOM 1328 C C . HIS A 1 155 ? 6.997 30.058 23.264 1.00 9.30 151 HIS A C 1
ATOM 1329 O O . HIS A 1 155 ? 6.342 30.693 24.094 1.00 10.02 151 HIS A O 1
ATOM 1336 N N . TYR A 1 156 ? 7.978 30.615 22.553 1.00 8.80 152 TYR A N 1
ATOM 1337 C CA . TYR A 1 156 ? 8.316 32.024 22.712 1.00 8.09 152 TYR A CA 1
ATOM 1338 C C . TYR A 1 156 ? 7.132 32.911 22.341 1.00 7.40 152 TYR A C 1
ATOM 1339 O O . TYR A 1 156 ? 6.788 33.849 23.072 1.00 8.03 152 TYR A O 1
ATOM 1348 N N . VAL A 1 157 ? 6.470 32.601 21.228 1.00 7.85 153 VAL A N 1
ATOM 1349 C CA . VAL A 1 157 ? 5.317 33.388 20.802 1.00 8.51 153 VAL A CA 1
ATOM 1350 C C . VAL A 1 157 ? 4.194 33.317 21.834 1.00 8.76 153 VAL A C 1
ATOM 1351 O O . VAL A 1 157 ? 3.584 34.336 22.173 1.00 9.10 153 VAL A O 1
ATOM 1355 N N . ALA A 1 158 ? 3.892 32.114 22.339 1.00 9.31 154 ALA A N 1
ATOM 1356 C CA . ALA A 1 158 ? 2.860 31.994 23.371 1.00 9.60 154 ALA A CA 1
ATOM 1357 C C . ALA A 1 158 ? 3.204 32.839 24.587 1.00 10.23 154 ALA A C 1
ATOM 1358 O O . ALA A 1 158 ? 2.338 33.528 25.143 1.00 11.32 154 ALA A O 1
ATOM 1360 N N . LYS A 1 159 ? 4.464 32.795 25.014 1.00 9.82 155 LYS A N 1
ATOM 1361 C CA . LYS A 1 159 ? 4.873 33.544 26.194 1.00 11.28 155 LYS A CA 1
ATOM 1362 C C . LYS A 1 159 ? 4.712 35.037 25.971 1.00 11.40 155 LYS A C 1
ATOM 1363 O O . LYS A 1 159 ? 4.219 35.753 26.850 1.00 13.43 155 LYS A O 1
ATOM 1369 N N . MET A 1 160 ? 5.119 35.524 24.796 1.00 10.17 156 MET A N 1
ATOM 1370 C CA . MET A 1 160 ? 5.165 36.964 24.574 1.00 10.21 156 MET A CA 1
ATOM 1371 C C . MET A 1 160 ? 3.807 37.554 24.215 1.00 12.10 156 MET A C 1
ATOM 1372 O O . MET A 1 160 ? 3.571 38.736 24.482 1.00 14.05 156 MET A O 1
ATOM 1377 N N . THR A 1 161 ? 2.898 36.763 23.639 1.00 11.41 157 THR A N 1
ATOM 1378 C CA . THR A 1 161 ? 1.596 37.276 23.225 1.00 11.08 157 THR A CA 1
ATOM 1379 C C . THR A 1 161 ? 0.475 36.925 24.187 1.00 11.57 157 THR A C 1
ATOM 1380 O O . THR A 1 161 ? -0.573 37.576 24.143 1.00 13.27 157 THR A O 1
ATOM 1384 N N . GLY A 1 162 ? 0.668 35.923 25.042 1.00 11.61 158 GLY A N 1
ATOM 1385 C CA . GLY A 1 162 ? -0.394 35.411 25.882 1.00 12.36 158 GLY A CA 1
ATOM 1386 C C . GLY A 1 162 ? -1.482 34.652 25.157 1.00 12.88 158 GLY A C 1
ATOM 1387 O O . GLY A 1 162 ? -2.470 34.262 25.785 1.00 14.66 158 GLY A O 1
ATOM 1388 N N . LYS A 1 163 ? -1.329 34.412 23.860 1.00 11.74 159 LYS A N 1
ATOM 1389 C CA . LYS A 1 163 ? -2.350 33.724 23.090 1.00 11.24 159 LYS A CA 1
ATOM 1390 C C . LYS A 1 163 ? -2.121 32.218 23.116 1.00 10.39 159 LYS A C 1
ATOM 1391 O O . LYS A 1 163 ? -1.041 31.733 23.459 1.00 12.57 159 LYS A O 1
ATOM 1397 N N . LYS A 1 164 ? -3.169 31.479 22.767 1.00 11.09 160 LYS A N 1
ATOM 1398 C CA . LYS A 1 164 ? -3.112 30.027 22.734 1.00 11.94 160 LYS A CA 1
ATOM 1399 C C . LYS A 1 164 ? -2.584 29.594 21.377 1.00 11.14 160 LYS A C 1
ATOM 1400 O O . LYS A 1 164 ? -3.106 30.006 20.340 1.00 11.84 160 LYS A O 1
ATOM 1406 N N . ILE A 1 165 ? -1.547 28.770 21.388 1.00 11.57 161 ILE A N 1
ATOM 1407 C CA . ILE A 1 165 ? -0.872 28.349 20.173 1.00 13.23 161 ILE A CA 1
ATOM 1408 C C . ILE A 1 165 ? -1.172 26.867 19.957 1.00 13.60 161 ILE A C 1
ATOM 1409 O O . ILE A 1 165 ? -0.881 26.033 20.827 1.00 16.92 161 ILE A O 1
ATOM 1414 N N . ILE A 1 166 ? -1.765 26.545 18.810 1.00 12.85 162 ILE A N 1
ATOM 1415 C CA . ILE A 1 166 ? -2.060 25.167 18.419 1.00 12.59 162 ILE A CA 1
ATOM 1416 C C . ILE A 1 166 ? -0.921 24.701 17.516 1.00 12.74 162 ILE A C 1
ATOM 1417 O O . ILE A 1 166 ? -0.837 25.158 16.367 1.00 10.80 162 ILE A O 1
ATOM 1422 N N . PRO A 1 167 ? -0.041 23.811 17.972 1.00 16.09 163 PRO A N 1
ATOM 1423 C CA . PRO A 1 167 ? 1.134 23.457 17.164 1.00 16.69 163 PRO A CA 1
ATOM 1424 C C . PRO A 1 167 ? 0.802 22.538 15.994 1.00 15.43 163 PRO A C 1
ATOM 1425 O O . PRO A 1 167 ? -0.002 21.609 16.112 1.00 17.13 163 PRO A O 1
ATOM 1429 N N . VAL A 1 168 ? 1.460 22.793 14.861 1.00 12.75 164 VAL A N 1
ATOM 1430 C CA . VAL A 1 168 ? 1.485 21.866 13.724 1.00 11.62 164 VAL A CA 1
ATOM 1431 C C . VAL A 1 168 ? 2.932 21.767 13.241 1.00 11.08 164 VAL A C 1
ATOM 1432 O O . VAL A 1 168 ? 3.570 22.781 13.036 1.00 10.34 164 VAL A O 1
ATOM 1436 N N . PRO A 1 169 ? 3.490 20.552 13.137 1.00 12.95 165 PRO A N 1
ATOM 1437 C CA . PRO A 1 169 ? 2.991 19.277 13.642 1.00 14.60 165 PRO A CA 1
ATOM 1438 C C . PRO A 1 169 ? 3.195 19.262 15.156 1.00 16.62 165 PRO A C 1
ATOM 1439 O O . PRO A 1 169 ? 3.339 20.322 15.747 1.00 17.95 165 PRO A O 1
ATOM 1443 N N . SER A 1 170 ? 3.218 18.093 15.792 1.00 20.31 166 SER A N 1
ATOM 1444 C CA . SER A 1 170 ? 3.330 18.092 17.247 1.00 23.84 166 SER A CA 1
ATOM 1445 C C . SER A 1 170 ? 4.744 18.395 17.741 1.00 24.05 166 SER A C 1
ATOM 1446 O O . SER A 1 170 ? 4.900 19.028 18.792 1.00 25.90 166 SER A O 1
ATOM 1449 N N . LYS A 1 171 ? 5.780 17.979 17.007 1.00 21.22 167 LYS A N 1
ATOM 1450 C CA . LYS A 1 171 ? 7.141 17.979 17.541 1.00 20.45 167 LYS A CA 1
ATOM 1451 C C . LYS A 1 171 ? 8.132 18.712 16.642 1.00 16.46 167 LYS A C 1
ATOM 1452 O O . LYS A 1 171 ? 9.312 18.363 16.615 1.00 16.47 167 LYS A O 1
ATOM 1458 N N . GLY A 1 172 ? 7.699 19.724 15.902 1.00 12.93 168 GLY A N 1
ATOM 1459 C CA . GLY A 1 172 ? 8.612 20.372 14.975 1.00 11.45 168 GLY A CA 1
ATOM 1460 C C . GLY A 1 172 ? 9.723 21.095 15.716 1.00 9.92 168 GLY A C 1
ATOM 1461 O O . GLY A 1 172 ? 9.493 21.764 16.725 1.00 9.19 168 GLY A O 1
ATOM 1462 N N . HIS A 1 173 ? 10.945 20.957 15.207 1.00 8.77 169 HIS A N 1
ATOM 1463 C CA . HIS A 1 173 ? 12.090 21.616 15.832 1.00 8.37 169 HIS A CA 1
ATOM 1464 C C . HIS A 1 173 ? 13.268 21.575 14.873 1.00 7.94 169 HIS A C 1
ATOM 1465 O O . HIS A 1 173 ? 13.281 20.804 13.909 1.00 9.10 169 HIS A O 1
ATOM 1472 N N . CYS A 1 174 ? 14.276 22.389 15.181 1.00 7.31 170 CYS A N 1
ATOM 1473 C CA . CYS A 1 174 ? 15.513 22.473 14.416 1.00 7.45 170 CYS A CA 1
ATOM 1474 C C . CYS A 1 174 ? 16.616 21.726 15.164 1.00 7.12 170 CYS A C 1
ATOM 1475 O O . CYS A 1 174 ? 16.971 22.109 16.286 1.00 7.46 170 CYS A O 1
ATOM 1478 N N . TYR A 1 175 ? 17.183 20.686 14.531 1.00 6.85 171 TYR A N 1
ATOM 1479 C CA . TYR A 1 175 ? 18.236 19.913 15.196 1.00 6.40 171 TYR A CA 1
ATOM 1480 C C . TYR A 1 175 ? 19.458 20.767 15.524 1.00 7.76 171 TYR A C 1
ATOM 1481 O O . TYR A 1 175 ? 20.175 20.471 16.486 1.00 9.26 171 TYR A O 1
ATOM 1490 N N . VAL A 1 176 ? 19.736 21.801 14.722 1.00 7.14 172 VAL A N 1
ATOM 1491 C CA . VAL A 1 176 ? 20.905 22.640 14.975 1.00 6.59 172 VAL A CA 1
ATOM 1492 C C . VAL A 1 176 ? 20.760 23.353 16.307 1.00 6.83 172 VAL A C 1
ATOM 1493 O O . VAL A 1 176 ? 21.652 23.309 17.161 1.00 8.59 172 VAL A O 1
ATOM 1497 N N . HIS A 1 177 ? 19.635 24.038 16.493 1.00 6.54 173 HIS A N 1
ATOM 1498 C CA . HIS A 1 177 ? 19.421 24.804 17.710 1.00 7.31 173 HIS A CA 1
ATOM 1499 C C . HIS A 1 177 ? 19.151 23.919 18.916 1.00 9.10 173 HIS A C 1
ATOM 1500 O O . HIS A 1 177 ? 19.407 24.349 20.042 1.00 10.13 173 HIS A O 1
ATOM 1507 N N . GLN A 1 178 ? 18.685 22.682 18.709 1.00 10.26 174 GLN A N 1
ATOM 1508 C CA . GLN A 1 178 ? 18.551 21.749 19.824 1.00 12.94 174 GLN A CA 1
ATOM 1509 C C . GLN A 1 178 ? 19.898 21.311 20.395 1.00 12.15 174 GLN A C 1
ATOM 1510 O O . GLN A 1 178 ? 19.937 20.731 21.484 1.00 12.84 174 GLN A O 1
ATOM 1516 N N . LYS A 1 179 ? 21.005 21.586 19.711 1.00 11.60 175 LYS A N 1
ATOM 1517 C CA . LYS A 1 179 ? 22.307 21.265 20.288 1.00 10.91 175 LYS A CA 1
ATOM 1518 C C . LYS A 1 179 ? 22.651 22.139 21.489 1.00 10.94 175 LYS A C 1
ATOM 1519 O O . LYS A 1 179 ? 23.512 21.755 22.288 1.00 12.13 175 LYS A O 1
ATOM 1525 N N . PHE A 1 180 ? 22.002 23.292 21.650 1.00 9.92 176 PHE A N 1
ATOM 1526 C CA . PHE A 1 180 ? 22.336 24.176 22.763 1.00 8.42 176 PHE A CA 1
ATOM 1527 C C . PHE A 1 180 ? 21.655 23.739 24.059 1.00 8.98 176 PHE A C 1
ATOM 1528 O O . PHE A 1 180 ? 20.439 23.508 24.098 1.00 9.91 176 PHE A O 1
ATOM 1536 N N . THR A 1 181 ? 22.440 23.649 25.128 1.00 9.81 177 THR A N 1
ATOM 1537 C CA . THR A 1 181 ? 21.939 23.204 26.424 1.00 10.13 177 THR A CA 1
ATOM 1538 C C . THR A 1 181 ? 22.288 24.220 27.503 1.00 10.10 177 THR A C 1
ATOM 1539 O O . THR A 1 181 ? 23.086 25.142 27.294 1.00 9.45 177 THR A O 1
ATOM 1543 N N . LEU A 1 182 ? 21.728 24.000 28.699 1.00 11.05 178 LEU A N 1
ATOM 1544 C CA . LEU A 1 182 ? 22.094 24.821 29.849 1.00 12.25 178 LEU A CA 1
ATOM 1545 C C . LEU A 1 182 ? 23.583 24.722 30.163 1.00 12.36 178 LEU A C 1
ATOM 1546 O O . LEU A 1 182 ? 24.177 25.684 30.664 1.00 12.21 178 LEU A O 1
ATOM 1551 N N A ASP A 1 183 ? 24.208 23.580 29.874 0.64 12.56 179 ASP A N 1
ATOM 1552 N N B ASP A 1 183 ? 24.205 23.576 29.869 0.36 12.12 179 ASP A N 1
ATOM 1553 C CA A ASP A 1 183 ? 25.644 23.476 30.094 0.64 12.76 179 ASP A CA 1
ATOM 1554 C CA B ASP A 1 183 ? 25.642 23.443 30.079 0.36 11.81 179 ASP A CA 1
ATOM 1555 C C A ASP A 1 183 ? 26.415 24.415 29.180 0.64 12.54 179 ASP A C 1
ATOM 1556 C C B ASP A 1 183 ? 26.425 24.382 29.171 0.36 11.86 179 ASP A C 1
ATOM 1557 O O A ASP A 1 183 ? 27.456 24.947 29.580 0.64 12.53 179 ASP A O 1
ATOM 1558 O O B ASP A 1 183 ? 27.483 24.886 29.565 0.36 11.75 179 ASP A O 1
ATOM 1567 N N . ASP A 1 184 ? 25.922 24.630 27.958 1.00 11.42 180 ASP A N 1
ATOM 1568 C CA . ASP A 1 184 ? 26.567 25.593 27.069 1.00 11.29 180 ASP A CA 1
ATOM 1569 C C . ASP A 1 184 ? 26.447 27.009 27.609 1.00 11.20 180 ASP A C 1
ATOM 1570 O O . ASP A 1 184 ? 27.378 27.812 27.467 1.00 11.70 180 ASP A O 1
ATOM 1575 N N . VAL A 1 185 ? 25.313 27.333 28.233 1.00 10.85 181 VAL A N 1
ATOM 1576 C CA . VAL A 1 185 ? 25.155 28.636 28.882 1.00 12.08 181 VAL A CA 1
ATOM 1577 C C . VAL A 1 185 ? 26.166 28.788 30.013 1.00 13.08 181 VAL A C 1
ATOM 1578 O O . VAL A 1 185 ? 26.835 29.821 30.140 1.00 12.97 181 VAL A O 1
ATOM 1582 N N A GLU A 1 186 ? 26.296 27.754 30.851 0.54 13.59 182 GLU A N 1
ATOM 1583 N N B GLU A 1 186 ? 26.275 27.765 30.868 0.46 13.80 182 GLU A N 1
ATOM 1584 C CA A GLU A 1 186 ? 27.234 27.821 31.968 0.54 15.16 182 GLU A CA 1
ATOM 1585 C CA B GLU A 1 186 ? 27.210 27.824 31.990 0.46 15.24 182 GLU A CA 1
ATOM 1586 C C A GLU A 1 186 ? 28.672 27.942 31.480 0.54 15.26 182 GLU A C 1
ATOM 1587 C C B GLU A 1 186 ? 28.641 27.995 31.499 0.46 15.62 182 GLU A C 1
ATOM 1588 O O A GLU A 1 186 ? 29.459 28.719 32.034 0.54 15.16 182 GLU A O 1
ATOM 1589 O O B GLU A 1 186 ? 29.401 28.814 32.028 0.46 15.51 182 GLU A O 1
ATOM 1600 N N A ARG A 1 187 ? 29.035 27.183 30.442 0.54 15.44 183 ARG A N 1
ATOM 1601 N N B ARG A 1 187 ? 29.024 27.219 30.483 0.46 16.00 183 ARG A N 1
ATOM 1602 C CA A ARG A 1 187 ? 30.395 27.268 29.918 0.54 16.07 183 ARG A CA 1
ATOM 1603 C CA B ARG A 1 187 ? 30.382 27.298 29.959 0.46 16.71 183 ARG A CA 1
ATOM 1604 C C A ARG A 1 187 ? 30.669 28.638 29.313 0.54 16.23 183 ARG A C 1
ATOM 1605 C C B ARG A 1 187 ? 30.656 28.661 29.344 0.46 16.61 183 ARG A C 1
ATOM 1606 O O A ARG A 1 187 ? 31.750 29.204 29.510 0.54 15.79 183 ARG A O 1
ATOM 1607 O O B ARG A 1 187 ? 31.729 29.239 29.552 0.46 16.34 183 ARG A O 1
ATOM 1622 N N . ALA A 1 188 ? 29.699 29.183 28.575 1.00 16.34 184 ALA A N 1
ATOM 1623 C CA . ALA A 1 188 ? 29.896 30.473 27.924 1.00 17.78 184 ALA A CA 1
ATOM 1624 C C . ALA A 1 188 ? 30.077 31.574 28.950 1.00 18.66 184 ALA A C 1
ATOM 1625 O O . ALA A 1 188 ? 30.961 32.426 28.812 1.00 18.96 184 ALA A O 1
ATOM 1627 N N A LYS A 1 189 ? 29.254 31.578 29.994 0.56 19.66 185 LYS A N 1
ATOM 1628 N N B LYS A 1 189 ? 29.245 31.570 29.994 0.44 19.41 185 LYS A N 1
ATOM 1629 C CA A LYS A 1 189 ? 29.363 32.643 30.981 0.56 20.75 185 LYS A CA 1
ATOM 1630 C CA B LYS A 1 189 ? 29.344 32.592 31.027 0.44 20.31 185 LYS A CA 1
ATOM 1631 C C A LYS A 1 189 ? 30.624 32.498 31.826 0.56 20.02 185 LYS A C 1
ATOM 1632 C C B LYS A 1 189 ? 30.657 32.478 31.793 0.44 19.57 185 LYS A C 1
ATOM 1633 O O A LYS A 1 189 ? 31.178 33.502 32.283 0.56 20.47 185 LYS A O 1
ATOM 1634 O O B LYS A 1 189 ? 31.254 33.493 32.164 0.44 19.88 185 LYS A O 1
ATOM 1645 N N A LYS A 1 190 ? 31.118 31.271 31.999 0.56 19.39 186 LYS A N 1
ATOM 1646 N N B LYS A 1 190 ? 31.129 31.252 32.022 0.44 18.91 186 LYS A N 1
ATOM 1647 C CA A LYS A 1 190 ? 32.379 31.063 32.706 0.56 20.32 186 LYS A CA 1
ATOM 1648 C CA B LYS A 1 190 ? 32.400 31.062 32.714 0.44 19.57 186 LYS A CA 1
ATOM 1649 C C A LYS A 1 190 ? 33.574 31.507 31.865 0.56 18.80 186 LYS A C 1
ATOM 1650 C C B LYS A 1 190 ? 33.578 31.520 31.860 0.44 18.35 186 LYS A C 1
ATOM 1651 O O A LYS A 1 190 ? 34.491 32.161 32.376 0.56 19.49 186 LYS A O 1
ATOM 1652 O O B LYS A 1 190 ? 34.485 32.199 32.357 0.44 18.91 186 LYS A O 1
ATOM 1663 N N . LEU A 1 191 ? 33.582 31.162 30.574 1.00 16.67 187 LEU A N 1
ATOM 1664 C CA . LEU A 1 191 ? 34.699 31.516 29.701 1.00 15.91 187 LEU A CA 1
ATOM 1665 C C . LEU A 1 191 ? 34.677 32.979 29.285 1.00 14.36 187 LEU A C 1
ATOM 1666 O O . LEU A 1 191 ? 35.737 33.558 29.017 1.00 15.99 187 LEU A O 1
ATOM 1671 N N . HIS A 1 192 ? 33.496 33.581 29.198 1.00 12.40 188 HIS A N 1
ATOM 1672 C CA . HIS A 1 192 ? 33.337 34.953 28.717 1.00 12.89 188 HIS A CA 1
ATOM 1673 C C . HIS A 1 192 ? 32.417 35.693 29.680 1.00 12.82 188 HIS A C 1
ATOM 1674 O O . HIS A 1 192 ? 31.287 36.049 29.327 1.00 12.59 188 HIS A O 1
ATOM 1681 N N . PRO A 1 193 ? 32.884 35.954 30.908 1.00 13.66 189 PRO A N 1
ATOM 1682 C CA . PRO A 1 193 ? 31.988 36.505 31.940 1.00 14.57 189 PRO A CA 1
ATOM 1683 C C . PRO A 1 193 ? 31.477 37.901 31.651 1.00 15.69 189 PRO A C 1
ATOM 1684 O O . PRO A 1 193 ? 30.450 38.287 32.222 1.00 16.86 189 PRO A O 1
ATOM 1688 N N . ASN A 1 194 ? 32.136 38.665 30.786 1.00 14.61 190 ASN A N 1
ATOM 1689 C CA . ASN A 1 194 ? 31.651 39.991 30.430 1.00 15.35 190 ASN A CA 1
ATOM 1690 C C . ASN A 1 194 ? 30.765 39.995 29.191 1.00 14.72 190 ASN A C 1
ATOM 1691 O O . ASN A 1 194 ? 30.260 41.055 28.814 1.00 17.84 190 ASN A O 1
ATOM 1696 N N . ALA A 1 195 ? 30.564 38.851 28.550 1.00 11.78 191 ALA A N 1
ATOM 1697 C CA . ALA A 1 195 ? 29.756 38.806 27.343 1.00 11.15 191 ALA A CA 1
ATOM 1698 C C . ALA A 1 195 ? 28.281 38.697 27.696 1.00 11.12 191 ALA A C 1
ATOM 1699 O O . ALA A 1 195 ? 27.910 38.165 28.742 1.00 14.21 191 ALA A O 1
ATOM 1701 N N . LYS A 1 196 ? 27.440 39.229 26.826 1.00 9.01 192 LYS A N 1
ATOM 1702 C CA . LYS A 1 196 ? 26.014 38.955 26.897 1.00 9.39 192 LYS A CA 1
ATOM 1703 C C . LYS A 1 196 ? 25.666 37.855 25.902 1.00 8.11 192 LYS A C 1
ATOM 1704 O O . LYS A 1 196 ? 26.458 37.516 25.017 1.00 8.23 192 LYS A O 1
ATOM 1710 N N . LEU A 1 197 ? 24.492 37.259 26.083 1.00 8.27 193 LEU A N 1
ATOM 1711 C CA . LEU A 1 197 ? 24.095 36.078 25.326 1.00 8.62 193 LEU A CA 1
ATOM 1712 C C . LEU A 1 197 ? 22.982 36.453 24.359 1.00 8.47 193 LEU A C 1
ATOM 1713 O O . LEU A 1 197 ? 21.925 36.939 24.781 1.00 10.44 193 LEU A O 1
ATOM 1718 N N . MET A 1 198 ? 23.210 36.222 23.069 1.00 8.30 194 MET A N 1
ATOM 1719 C CA . MET A 1 198 ? 22.162 36.373 22.073 1.00 8.38 194 MET A CA 1
ATOM 1720 C C . MET A 1 198 ? 21.706 34.984 21.659 1.00 6.90 194 MET A C 1
ATOM 1721 O O . MET A 1 198 ? 22.525 34.138 21.280 1.00 7.46 194 MET A O 1
ATOM 1726 N N . ILE A 1 199 ? 20.408 34.734 21.783 1.00 6.70 195 ILE A N 1
ATOM 1727 C CA . ILE A 1 199 ? 19.866 33.383 21.680 1.00 6.96 195 ILE A CA 1
ATOM 1728 C C . ILE A 1 199 ? 18.724 33.363 20.666 1.00 6.12 195 ILE A C 1
ATOM 1729 O O . ILE A 1 199 ? 17.795 34.176 20.744 1.00 7.09 195 ILE A O 1
ATOM 1734 N N . HIS A 1 200 ? 18.799 32.439 19.716 1.00 6.05 196 HIS A N 1
ATOM 1735 C CA . HIS A 1 200 ? 17.746 32.308 18.729 1.00 6.29 196 HIS A CA 1
ATOM 1736 C C . HIS A 1 200 ? 16.518 31.641 19.357 1.00 6.28 196 HIS A C 1
ATOM 1737 O O . HIS A 1 200 ? 16.662 30.725 20.168 1.00 6.42 196 HIS A O 1
ATOM 1744 N N . PRO A 1 201 ? 15.297 32.068 19.001 1.00 6.76 197 PRO A N 1
ATOM 1745 C CA . PRO A 1 201 ? 14.104 31.424 19.579 1.00 7.44 197 PRO A CA 1
ATOM 1746 C C . PRO A 1 201 ? 13.858 29.998 19.105 1.00 7.36 197 PRO A C 1
ATOM 1747 O O . PRO A 1 201 ? 12.929 29.357 19.612 1.00 7.85 197 PRO A O 1
ATOM 1751 N N . GLU A 1 202 ? 14.657 29.464 18.169 1.00 6.84 198 GLU A N 1
ATOM 1752 C CA . GLU A 1 202 ? 14.608 28.033 17.882 1.00 6.89 198 GLU A CA 1
ATOM 1753 C C . GLU A 1 202 ? 15.307 27.197 18.951 1.00 6.93 198 GLU A C 1
ATOM 1754 O O . GLU A 1 202 ? 15.191 25.968 18.926 1.00 7.39 198 GLU A O 1
ATOM 1760 N N . CYS A 1 203 ? 16.015 27.827 19.891 1.00 7.15 199 CYS A N 1
ATOM 1761 C CA . CYS A 1 203 ? 16.575 27.097 21.023 1.00 6.96 199 CYS A CA 1
ATOM 1762 C C . CYS A 1 203 ? 15.468 26.694 21.999 1.00 7.82 199 CYS A C 1
ATOM 1763 O O . CYS A 1 203 ? 14.375 27.264 22.005 1.00 7.98 199 CYS A O 1
ATOM 1766 N N . ILE A 1 204 ? 15.759 25.698 22.833 1.00 8.37 200 ILE A N 1
ATOM 1767 C CA . ILE A 1 204 ? 14.743 25.195 23.762 1.00 8.60 200 ILE A CA 1
ATOM 1768 C C . ILE A 1 204 ? 14.387 26.248 24.806 1.00 8.34 200 ILE A C 1
ATOM 1769 O O . ILE A 1 204 ? 15.207 27.127 25.111 1.00 8.25 200 ILE A O 1
ATOM 1774 N N . PRO A 1 205 ? 13.180 26.188 25.383 1.00 9.39 201 PRO A N 1
ATOM 1775 C CA . PRO A 1 205 ? 12.752 27.266 26.297 1.00 10.21 201 PRO A CA 1
ATOM 1776 C C . PRO A 1 205 ? 13.696 27.527 27.460 1.00 9.48 201 PRO A C 1
ATOM 1777 O O . PRO A 1 205 ? 13.929 28.691 27.808 1.00 9.79 201 PRO A O 1
ATOM 1781 N N . GLU A 1 206 ? 14.261 26.485 28.075 1.00 9.30 202 GLU A N 1
ATOM 1782 C CA . GLU A 1 206 ? 15.111 26.733 29.236 1.00 10.52 202 GLU A CA 1
ATOM 1783 C C . GLU A 1 206 ? 16.380 27.477 28.852 1.00 10.11 202 GLU A C 1
ATOM 1784 O O . GLU A 1 206 ? 16.943 28.204 29.682 1.00 11.63 202 GLU A O 1
ATOM 1790 N N . VAL A 1 207 ? 16.835 27.313 27.605 1.00 9.40 203 VAL A N 1
ATOM 1791 C CA . VAL A 1 207 ? 17.961 28.093 27.103 1.00 8.70 203 VAL A CA 1
ATOM 1792 C C . VAL A 1 207 ? 17.524 29.512 26.754 1.00 8.20 203 VAL A C 1
ATOM 1793 O O . VAL A 1 207 ? 18.215 30.487 27.081 1.00 8.69 203 VAL A O 1
ATOM 1797 N N . GLN A 1 208 ? 16.363 29.658 26.104 1.00 8.69 204 GLN A N 1
ATOM 1798 C CA . GLN A 1 208 ? 15.819 30.993 25.855 1.00 9.07 204 GLN A CA 1
ATOM 1799 C C . GLN A 1 208 ? 15.786 31.823 27.129 1.00 9.08 204 GLN A C 1
ATOM 1800 O O . GLN A 1 208 ? 16.066 33.027 27.102 1.00 9.88 204 GLN A O 1
ATOM 1806 N N . GLU A 1 209 ? 15.421 31.200 28.256 1.00 10.22 205 GLU A N 1
ATOM 1807 C CA . GLU A 1 209 ? 15.276 31.932 29.511 1.00 11.98 205 GLU A CA 1
ATOM 1808 C C . GLU A 1 209 ? 16.591 32.479 30.043 1.00 12.81 205 GLU A C 1
ATOM 1809 O O . GLU A 1 209 ? 16.569 33.332 30.932 1.00 15.07 205 GLU A O 1
ATOM 1815 N N . LYS A 1 210 ? 17.727 32.025 29.524 1.00 11.56 206 LYS A N 1
ATOM 1816 C CA . LYS A 1 210 ? 19.025 32.528 29.954 1.00 12.72 206 LYS A CA 1
ATOM 1817 C C . LYS A 1 210 ? 19.527 33.679 29.091 1.00 12.45 206 LYS A C 1
ATOM 1818 O O . LYS A 1 210 ? 20.592 34.230 29.384 1.00 14.20 206 LYS A O 1
ATOM 1824 N N . ALA A 1 211 ? 18.793 34.043 28.041 1.00 11.35 207 ALA A N 1
ATOM 1825 C CA . ALA A 1 211 ? 19.281 35.004 27.064 1.00 11.78 207 ALA A CA 1
ATOM 1826 C C . ALA A 1 211 ? 19.305 36.413 27.635 1.00 12.09 207 ALA A C 1
ATOM 1827 O O . ALA A 1 211 ? 18.467 36.795 28.454 1.00 14.09 207 ALA A O 1
ATOM 1829 N N . ASP A 1 212 ? 20.274 37.200 27.167 1.00 12.36 208 ASP A N 1
ATOM 1830 C CA . ASP A 1 212 ? 20.146 38.647 27.287 1.00 12.43 208 ASP A CA 1
ATOM 1831 C C . ASP A 1 212 ? 19.234 39.201 26.210 1.00 12.20 208 ASP A C 1
ATOM 1832 O O . ASP A 1 212 ? 18.398 40.068 26.489 1.00 14.45 208 ASP A O 1
ATOM 1837 N N . ILE A 1 213 ? 19.372 38.718 24.978 1.00 11.12 209 ILE A N 1
ATOM 1838 C CA . ILE A 1 213 ? 18.407 39.013 23.933 1.00 10.98 209 ILE A CA 1
ATOM 1839 C C . ILE A 1 213 ? 17.995 37.713 23.261 1.00 10.41 209 ILE A C 1
ATOM 1840 O O . ILE A 1 213 ? 18.823 36.822 23.037 1.00 10.95 209 ILE A O 1
ATOM 1845 N N . ILE A 1 214 ? 16.705 37.599 22.980 1.00 10.08 210 ILE A N 1
ATOM 1846 C CA . ILE A 1 214 ? 16.154 36.565 22.119 1.00 9.57 210 ILE A CA 1
ATOM 1847 C C . ILE A 1 214 ? 15.833 37.241 20.799 1.00 9.25 210 ILE A C 1
ATOM 1848 O O . ILE A 1 214 ? 15.108 38.241 20.781 1.00 10.41 210 ILE A O 1
ATOM 1853 N N . ALA A 1 215 ? 16.376 36.723 19.696 1.00 8.81 211 ALA A N 1
ATOM 1854 C CA . ALA A 1 215 ? 16.219 37.423 18.431 1.00 9.24 211 ALA A CA 1
ATOM 1855 C C . ALA A 1 215 ? 16.461 36.478 17.265 1.00 8.21 211 ALA A C 1
ATOM 1856 O O . ALA A 1 215 ? 17.214 35.506 17.378 1.00 8.45 211 ALA A O 1
ATOM 1858 N N . SER A 1 216 ? 15.827 36.800 16.136 1.00 8.50 212 SER A N 1
ATOM 1859 C CA . SER A 1 216 ? 16.237 36.246 14.856 1.00 8.05 212 SER A CA 1
ATOM 1860 C C . SER A 1 216 ? 17.689 36.635 14.588 1.00 7.37 212 SER A C 1
ATOM 1861 O O . SER A 1 216 ? 18.257 37.509 15.252 1.00 7.38 212 SER A O 1
ATOM 1864 N N . THR A 1 217 ? 18.300 35.999 13.583 1.00 6.29 213 THR A N 1
ATOM 1865 C CA . THR A 1 217 ? 19.659 36.418 13.239 1.00 6.32 213 THR A CA 1
ATOM 1866 C C . THR A 1 217 ? 19.694 37.884 12.794 1.00 6.14 213 THR A C 1
ATOM 1867 O O . THR A 1 217 ? 20.662 38.601 13.076 1.00 6.63 213 THR A O 1
ATOM 1871 N N . GLY A 1 218 ? 18.631 38.357 12.1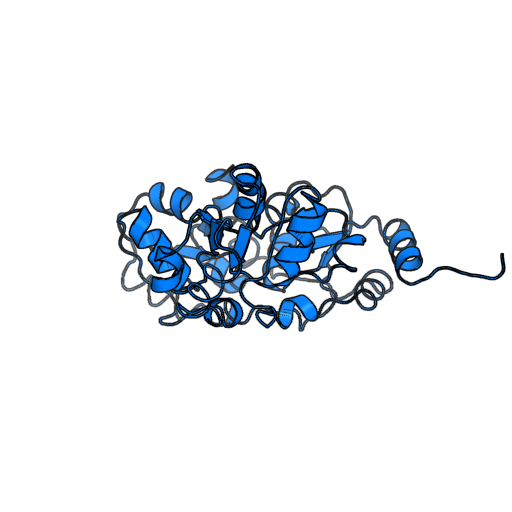36 1.00 6.05 214 GLY A N 1
ATOM 1872 C CA . GLY A 1 218 ? 18.559 39.766 11.783 1.00 7.72 214 GLY A CA 1
ATOM 1873 C C . GLY A 1 218 ? 18.507 40.654 13.008 1.00 7.12 214 GLY A C 1
ATOM 1874 O O . GLY A 1 218 ? 19.165 41.700 13.061 1.00 7.92 214 GLY A O 1
ATOM 1875 N N . GLY A 1 219 ? 17.736 40.241 14.017 1.00 7.41 215 GLY A N 1
ATOM 1876 C CA . GLY A 1 219 ? 17.658 41.000 15.250 1.00 7.55 215 GLY A CA 1
ATOM 1877 C C . GLY A 1 219 ? 18.944 40.966 16.047 1.00 6.83 215 GLY A C 1
ATOM 1878 O O . GLY A 1 219 ? 19.269 41.934 16.735 1.00 8.70 215 GLY A O 1
ATOM 1879 N N . MET A 1 220 ? 19.681 39.853 15.986 1.00 6.33 216 MET A N 1
ATOM 1880 C CA . MET A 1 220 ? 21.002 39.806 16.601 1.00 6.48 216 MET A CA 1
ATOM 1881 C C . MET A 1 220 ? 21.894 40.893 16.020 1.00 7.19 216 MET A C 1
ATOM 1882 O O . MET A 1 220 ? 22.599 41.601 16.747 1.00 8.32 216 MET A O 1
ATOM 1887 N N . ILE A 1 221 ? 21.879 41.030 14.694 1.00 6.72 217 ILE A N 1
ATOM 1888 C CA . ILE A 1 221 ? 22.665 42.078 14.054 1.00 7.12 217 ILE A CA 1
ATOM 1889 C C . ILE A 1 221 ? 22.163 43.458 14.456 1.00 7.70 217 ILE A C 1
ATOM 1890 O O . ILE A 1 221 ? 22.956 44.350 14.785 1.00 8.94 217 ILE A O 1
ATOM 1895 N N . LYS A 1 222 ? 20.842 43.649 14.467 1.00 8.29 218 LYS A N 1
ATOM 1896 C CA . LYS A 1 222 ? 20.299 44.959 14.802 1.00 10.64 218 LYS A CA 1
ATOM 1897 C C . LYS A 1 222 ? 20.640 45.356 16.232 1.00 11.67 218 LYS A C 1
ATOM 1898 O O . LYS A 1 222 ? 20.931 46.528 16.494 1.00 14.72 218 LYS A O 1
ATOM 1904 N N . ARG A 1 223 ? 20.647 44.398 17.164 1.00 10.61 219 ARG A N 1
ATOM 1905 C CA . ARG A 1 223 ? 20.830 44.704 18.578 1.00 11.09 219 ARG A CA 1
ATOM 1906 C C . ARG A 1 223 ? 22.260 44.519 19.080 1.00 10.99 219 ARG A C 1
ATOM 1907 O O . ARG A 1 223 ? 22.526 44.768 20.263 1.00 11.17 219 ARG A O 1
ATOM 1915 N N . ALA A 1 224 ? 23.194 44.125 18.213 1.00 10.50 220 ALA A N 1
ATOM 1916 C CA . ALA A 1 224 ? 24.567 43.926 18.658 1.00 9.98 220 ALA A CA 1
ATOM 1917 C C . ALA A 1 224 ? 25.195 45.208 19.183 1.00 10.90 220 ALA A C 1
ATOM 1918 O O . ALA A 1 224 ? 26.144 45.141 19.968 1.00 9.98 220 ALA A O 1
ATOM 1920 N N . CYS A 1 225 ? 24.690 46.375 18.776 1.00 11.02 221 CYS A N 1
ATOM 1921 C CA . CYS A 1 225 ? 25.223 47.628 19.296 1.00 11.45 221 CYS A CA 1
ATOM 1922 C C . CYS A 1 225 ? 24.991 47.796 20.790 1.00 12.52 221 CYS A C 1
ATOM 1923 O O . CYS A 1 225 ? 25.600 48.688 21.392 1.00 14.91 221 CYS A O 1
ATOM 1926 N N . GLU A 1 226 ? 24.147 46.967 21.409 1.00 12.21 222 GLU A N 1
ATOM 1927 C CA . GLU A 1 226 ? 23.828 47.126 22.825 1.00 12.26 222 GLU A CA 1
ATOM 1928 C C . GLU A 1 226 ? 24.931 46.643 23.764 1.00 12.08 222 GLU A C 1
ATOM 1929 O O . GLU A 1 226 ? 24.843 46.892 24.974 1.00 13.85 222 GLU A O 1
ATOM 1935 N N . TRP A 1 227 ? 25.964 45.977 23.256 1.00 10.93 223 TRP A N 1
ATOM 1936 C CA . TRP A 1 227 ? 27.061 45.528 24.106 1.00 11.13 223 TRP A CA 1
ATOM 1937 C C . TRP A 1 227 ? 28.272 45.273 23.219 1.00 10.64 223 TRP A C 1
ATOM 1938 O O . TRP A 1 227 ? 28.159 45.192 21.996 1.00 10.87 223 TRP A O 1
ATOM 1949 N N . ASP A 1 228 ? 29.439 45.140 23.843 1.00 10.32 224 ASP A N 1
ATOM 1950 C CA . ASP A 1 228 ? 30.662 44.986 23.061 1.00 10.38 224 ASP A CA 1
ATOM 1951 C C . ASP A 1 228 ? 31.140 43.547 22.931 1.00 9.30 224 ASP A C 1
ATOM 1952 O O . ASP A 1 228 ? 32.050 43.294 22.140 1.00 11.26 224 ASP A O 1
ATOM 1957 N N A GLU A 1 229 ? 30.592 42.617 23.715 0.50 9.16 225 GLU A N 1
ATOM 1958 N N B GLU A 1 229 ? 30.494 42.596 23.605 0.50 8.58 225 GLU A N 1
ATOM 1959 C CA A GLU A 1 229 ? 30.976 41.212 23.651 0.50 8.67 225 GLU A CA 1
ATOM 1960 C CA B GLU A 1 229 ? 30.993 41.225 23.675 0.50 8.34 225 GLU A CA 1
ATOM 1961 C C A GLU A 1 229 ? 29.720 40.364 23.696 0.50 8.09 225 GLU A C 1
ATOM 1962 C C B GLU A 1 229 ? 29.797 40.291 23.784 0.50 7.01 225 GLU A C 1
ATOM 1963 O O A GLU A 1 229 ? 28.822 40.613 24.506 0.50 9.28 225 GLU A O 1
ATOM 1964 O O B GLU A 1 229 ? 29.007 40.417 24.726 0.50 6.70 225 GLU A O 1
ATOM 1975 N N . TRP A 1 230 ? 29.673 39.351 22.839 1.00 7.44 226 TRP A N 1
ATOM 1976 C CA . TRP A 1 230 ? 28.501 38.491 22.735 1.00 6.91 226 TRP A CA 1
ATOM 1977 C C . TRP A 1 230 ? 28.878 37.033 22.527 1.00 6.87 226 TRP A C 1
ATOM 1978 O O . TRP A 1 230 ? 29.756 36.723 21.718 1.00 7.36 226 TRP A O 1
ATOM 1989 N N . VAL A 1 231 ? 28.169 36.140 23.218 1.00 6.53 227 VAL A N 1
ATOM 1990 C CA . VAL A 1 231 ? 28.173 34.712 22.899 1.00 6.84 227 VAL A CA 1
ATOM 1991 C C . VAL A 1 231 ? 26.940 34.411 22.059 1.00 6.97 227 VAL A C 1
ATOM 1992 O O . VAL A 1 231 ? 25.824 34.830 22.399 1.00 7.65 227 VAL A O 1
ATOM 1996 N N . VAL A 1 232 ? 27.135 33.687 20.961 1.00 6.67 228 VAL A N 1
ATOM 1997 C CA . VAL A 1 232 ? 26.148 33.600 19.894 1.00 6.92 228 VAL A CA 1
ATOM 1998 C C . VAL A 1 232 ? 25.524 32.203 19.893 1.00 6.15 228 VAL A C 1
ATOM 1999 O O . VAL A 1 232 ? 26.148 31.231 19.445 1.00 6.70 228 VAL A O 1
ATOM 2003 N N . PHE A 1 233 ? 24.274 32.099 20.367 1.00 6.04 229 PHE A N 1
ATOM 2004 C CA . PHE A 1 233 ? 23.552 30.822 20.415 1.00 6.57 229 PHE A CA 1
ATOM 2005 C C . PHE A 1 233 ? 22.721 30.664 19.144 1.00 6.62 229 PHE A C 1
ATOM 2006 O O . PHE A 1 233 ? 21.485 30.729 19.142 1.00 6.63 229 PHE A O 1
ATOM 2014 N N . THR A 1 234 ? 23.436 30.451 18.045 1.00 6.26 230 THR A N 1
ATOM 2015 C CA . THR A 1 234 ? 22.818 30.068 16.782 1.00 5.49 230 THR A CA 1
ATOM 2016 C C . THR A 1 234 ? 23.879 29.362 15.936 1.00 5.29 230 THR A C 1
ATOM 2017 O O . THR A 1 234 ? 24.991 29.103 16.408 1.00 6.10 230 THR A O 1
ATOM 2021 N N . GLU A 1 235 ? 23.515 29.025 14.701 1.00 4.87 231 GLU A N 1
ATOM 2022 C CA . GLU A 1 235 ? 24.398 28.298 13.796 1.00 5.65 231 GLU A CA 1
ATOM 2023 C C . GLU A 1 235 ? 25.722 29.047 13.683 1.00 4.89 231 GLU A C 1
ATOM 2024 O O . GLU A 1 235 ? 25.747 30.274 13.572 1.00 5.74 231 GLU A O 1
ATOM 2030 N N . ARG A 1 236 ? 26.835 28.306 13.712 1.00 5.11 232 ARG A N 1
ATOM 2031 C CA . ARG A 1 236 ? 28.119 28.936 14.034 1.00 6.07 232 ARG A CA 1
ATOM 2032 C C . ARG A 1 236 ? 28.628 29.915 12.976 1.00 6.04 232 ARG A C 1
ATOM 2033 O O . ARG A 1 236 ? 29.470 30.762 13.304 1.00 6.13 232 ARG A O 1
ATOM 2041 N N . GLU A 1 237 ? 28.170 29.827 11.722 1.00 5.33 233 GLU A N 1
ATOM 2042 C CA . GLU A 1 237 ? 28.627 30.792 10.724 1.00 6.13 233 GLU A CA 1
ATOM 2043 C C . GLU A 1 237 ? 28.111 32.194 11.008 1.00 5.40 233 GLU A C 1
ATOM 2044 O O . GLU A 1 237 ? 28.651 33.165 10.461 1.00 6.65 233 GLU A O 1
ATOM 2050 N N . MET A 1 238 ? 27.090 32.327 11.860 1.00 5.66 234 MET A N 1
ATOM 2051 C CA . MET A 1 238 ? 26.653 33.653 12.282 1.00 5.57 234 MET A CA 1
ATOM 2052 C C . MET A 1 238 ? 27.779 34.436 12.943 1.00 5.86 234 MET A C 1
ATOM 2053 O O . MET A 1 238 ? 27.805 35.671 12.858 1.00 6.25 234 MET A O 1
ATOM 2058 N N . VAL A 1 239 ? 28.714 33.745 13.604 1.00 5.83 235 VAL A N 1
ATOM 2059 C CA . VAL A 1 239 ? 29.850 34.432 14.216 1.00 6.00 235 VAL A CA 1
ATOM 2060 C C . VAL A 1 239 ? 30.668 35.169 13.161 1.00 5.82 235 VAL A C 1
ATOM 2061 O O . VAL A 1 239 ? 31.094 36.311 13.377 1.00 6.37 235 VAL A O 1
ATOM 2065 N N . TYR A 1 240 ? 30.907 34.531 12.003 1.00 5.74 236 TYR A N 1
ATOM 2066 C CA . TYR A 1 240 ? 31.622 35.208 10.925 1.00 6.61 236 TYR A CA 1
ATOM 2067 C C . TYR A 1 240 ? 30.878 36.460 10.480 1.00 6.36 236 TYR A C 1
ATOM 2068 O O . TYR A 1 240 ? 31.480 37.522 10.290 1.00 7.22 236 TYR A O 1
ATOM 2077 N N . ARG A 1 241 ? 29.562 36.347 10.304 1.00 6.16 237 ARG A N 1
ATOM 2078 C CA . ARG A 1 241 ? 28.784 37.489 9.854 1.00 6.42 237 ARG A CA 1
ATOM 2079 C C . ARG A 1 241 ? 28.898 38.648 10.835 1.00 5.69 237 ARG A C 1
ATOM 2080 O O . ARG A 1 241 ? 29.099 39.803 10.431 1.00 6.15 237 ARG A O 1
ATOM 2088 N N . LEU A 1 242 ? 28.737 38.362 12.136 1.00 5.33 238 LEU A N 1
ATOM 2089 C CA . LEU A 1 242 ? 28.797 39.421 13.140 1.00 5.39 238 LEU A CA 1
ATOM 2090 C C . LEU A 1 242 ? 30.188 40.039 13.208 1.00 5.74 238 LEU A C 1
ATOM 2091 O O . LEU A 1 242 ? 30.323 41.259 13.362 1.00 6.56 238 LEU A O 1
ATOM 2096 N N . ARG A 1 243 ? 31.238 39.220 13.086 1.00 6.19 239 ARG A N 1
ATOM 2097 C CA . ARG A 1 243 ? 32.595 39.760 13.122 1.00 5.56 239 ARG A CA 1
ATOM 2098 C C . ARG A 1 243 ? 32.873 40.661 11.927 1.00 6.02 239 ARG A C 1
ATOM 2099 O O . ARG A 1 243 ? 33.591 41.657 12.051 1.00 7.64 239 ARG A O 1
ATOM 2107 N N . LYS A 1 244 ? 32.316 40.320 10.766 1.00 6.34 240 LYS A N 1
ATOM 2108 C CA . LYS A 1 244 ? 32.496 41.143 9.577 1.00 6.74 240 LYS A CA 1
ATOM 2109 C C . LYS A 1 244 ? 31.773 42.471 9.743 1.00 7.19 240 LYS A C 1
ATOM 2110 O O . LYS A 1 244 ? 32.302 43.534 9.384 1.00 7.93 240 LYS A O 1
ATOM 2116 N N . LEU A 1 245 ? 30.566 42.437 10.306 1.00 5.91 241 LEU A N 1
ATOM 2117 C CA . LEU A 1 245 ? 29.806 43.675 10.442 1.00 6.25 241 LEU A CA 1
ATOM 2118 C C . LEU A 1 245 ? 30.388 44.581 11.515 1.00 6.75 241 LEU A C 1
ATOM 2119 O O . LEU A 1 245 ? 30.376 45.809 11.363 1.00 7.39 241 LEU A O 1
ATOM 2124 N N . TYR A 1 246 ? 30.876 44.001 12.612 1.00 6.34 242 TYR A N 1
ATOM 2125 C CA . TYR A 1 246 ? 31.340 44.760 13.771 1.00 6.67 242 TYR A CA 1
ATOM 2126 C C . TYR A 1 246 ? 32.731 44.284 14.163 1.00 6.46 242 TYR A C 1
ATOM 2127 O O . TYR A 1 246 ? 32.897 43.579 15.169 1.00 7.12 242 TYR A O 1
ATOM 2136 N N . PRO A 1 247 ? 33.761 44.667 13.398 1.00 6.49 243 PRO A N 1
ATOM 2137 C CA . PRO A 1 247 ? 35.123 44.190 13.710 1.00 8.15 243 PRO A CA 1
ATOM 2138 C C . PRO A 1 247 ? 35.627 44.637 15.067 1.00 8.50 243 PRO A C 1
ATOM 2139 O O . PRO A 1 247 ? 36.573 44.036 15.590 1.00 10.43 243 PRO A O 1
ATOM 2143 N N . GLN A 1 248 ? 35.043 45.688 15.641 1.00 8.76 244 GLN A N 1
ATOM 2144 C CA . GLN A 1 248 ? 35.483 46.236 16.916 1.00 9.16 244 GLN A CA 1
ATOM 2145 C C . GLN A 1 248 ? 34.908 45.498 18.116 1.00 9.77 244 GLN A C 1
ATOM 2146 O O . GLN A 1 248 ? 35.394 45.708 19.232 1.00 11.41 244 GLN A O 1
ATOM 2152 N N . LYS A 1 249 ? 33.894 44.654 17.917 1.00 8.17 245 LYS A N 1
ATOM 2153 C CA . LYS A 1 249 ? 33.280 43.886 18.994 1.00 7.55 245 LYS A CA 1
ATOM 2154 C C . LYS A 1 249 ? 33.926 42.510 19.099 1.00 8.43 245 LYS A C 1
ATOM 2155 O O . LYS A 1 249 ? 34.765 42.125 18.286 1.00 9.04 245 LYS A O 1
ATOM 2161 N N A LYS A 1 250 ? 33.532 41.758 20.124 0.95 7.24 246 LYS A N 1
ATOM 2162 C CA A LYS A 1 250 ? 33.978 40.380 20.291 0.95 7.95 246 LYS A CA 1
ATOM 2163 C C A LYS A 1 250 ? 32.769 39.466 20.228 0.95 7.63 246 LYS A C 1
ATOM 2164 O O A LYS A 1 250 ? 31.759 39.715 20.904 0.95 7.66 246 LYS A O 1
ATOM 2170 N N . PHE A 1 251 ? 32.874 38.420 19.415 1.00 6.82 247 PHE A N 1
ATOM 2171 C CA . PHE A 1 251 ? 31.825 37.418 19.282 1.00 6.82 247 PHE A CA 1
ATOM 2172 C C . PHE A 1 251 ? 32.431 36.039 19.461 1.00 7.25 247 PHE A C 1
ATOM 2173 O O . PHE A 1 251 ? 33.520 35.765 18.953 1.00 8.50 247 PHE A O 1
ATOM 2181 N N . TYR A 1 252 ? 31.708 35.173 20.172 1.00 7.10 248 TYR A N 1
ATOM 2182 C CA . TYR A 1 252 ? 32.157 33.813 20.434 1.00 7.54 248 TYR A CA 1
ATOM 2183 C C . TYR A 1 252 ? 31.022 32.861 20.095 1.00 7.91 248 TYR A C 1
ATOM 2184 O O . TYR A 1 252 ? 29.874 33.130 20.445 1.00 8.15 248 TYR A O 1
ATOM 2193 N N . PRO A 1 253 ? 31.294 31.756 19.404 1.00 7.75 249 PRO A N 1
ATOM 2194 C CA . PRO A 1 253 ? 30.238 30.758 19.207 1.00 7.94 249 PRO A CA 1
ATOM 2195 C C . PRO A 1 253 ? 29.867 30.105 20.532 1.00 7.51 249 PRO A C 1
ATOM 2196 O O . PRO A 1 253 ? 30.730 29.778 21.353 1.00 9.10 249 PRO A O 1
ATOM 2200 N N . ALA A 1 254 ? 28.565 29.898 20.731 1.00 7.41 250 ALA A N 1
ATOM 2201 C CA . ALA A 1 254 ? 28.138 29.102 21.874 1.00 7.93 250 ALA A CA 1
ATOM 2202 C C . ALA A 1 254 ? 28.555 27.647 21.708 1.00 8.11 250 ALA A C 1
ATOM 2203 O O . ALA A 1 254 ? 28.931 26.990 22.686 1.00 9.13 250 ALA A O 1
ATOM 2205 N N A ARG A 1 255 ? 28.467 27.125 20.481 0.53 7.87 251 ARG A N 1
ATOM 2206 N N B ARG A 1 255 ? 28.488 27.128 20.479 0.47 8.20 251 ARG A N 1
ATOM 2207 C CA A ARG A 1 255 ? 28.967 25.800 20.116 0.53 8.05 251 ARG A CA 1
ATOM 2208 C CA B ARG A 1 255 ? 28.985 25.796 20.138 0.47 8.66 251 ARG A CA 1
ATOM 2209 C C A ARG A 1 255 ? 29.487 25.886 18.692 0.53 8.52 251 ARG A C 1
ATOM 2210 C C B ARG A 1 255 ? 29.471 25.832 18.700 0.47 8.46 251 ARG A C 1
ATOM 2211 O O A ARG A 1 255 ? 28.731 26.235 17.779 0.53 9.27 251 ARG A O 1
ATOM 2212 O O B ARG A 1 255 ? 28.682 26.101 17.787 0.47 8.23 251 ARG A O 1
ATOM 2227 N N . GLU A 1 256 ? 30.756 25.531 18.495 1.00 8.46 252 GLU A N 1
ATOM 2228 C CA . GLU A 1 256 ? 31.277 25.435 17.139 1.00 8.85 252 GLU A CA 1
ATOM 2229 C C . GLU A 1 256 ? 30.552 24.372 16.329 1.00 9.35 252 GLU A C 1
ATOM 2230 O O . GLU A 1 256 ? 30.429 24.509 15.107 1.00 9.36 252 GLU A O 1
ATOM 2236 N N . ASP A 1 257 ? 30.049 23.317 16.984 1.00 8.25 253 ASP A N 1
ATOM 2237 C CA . ASP A 1 257 ? 29.445 22.194 16.270 1.00 8.83 253 ASP A CA 1
ATOM 2238 C C . ASP A 1 257 ? 27.979 22.427 15.892 1.00 8.08 253 ASP A C 1
ATOM 2239 O O . ASP A 1 257 ? 27.315 21.499 15.424 1.00 8.87 253 ASP A O 1
ATOM 2244 N N . ALA A 1 258 ? 27.456 23.635 16.071 1.00 6.76 254 ALA A N 1
ATOM 2245 C CA . ALA A 1 258 ? 26.083 23.933 15.669 1.00 6.85 254 ALA A CA 1
ATOM 2246 C C . ALA A 1 258 ? 26.103 24.294 14.191 1.00 6.11 254 ALA A C 1
ATOM 2247 O O . ALA A 1 258 ? 26.242 25.456 13.817 1.00 7.36 254 ALA A O 1
ATOM 2249 N N A PHE A 1 259 ? 26.039 23.273 13.338 0.76 6.44 255 PHE A N 1
ATOM 2250 N N B PHE A 1 259 ? 25.855 23.292 13.348 0.24 6.42 255 PHE A N 1
ATOM 2251 C CA A PHE A 1 259 ? 26.101 23.473 11.899 0.76 7.01 255 PHE A CA 1
ATOM 2252 C CA B PHE A 1 259 ? 26.115 23.367 11.918 0.24 6.77 255 PHE A CA 1
ATOM 2253 C C A PHE A 1 259 ? 24.826 22.975 11.233 0.76 6.14 255 PHE A C 1
ATOM 2254 C C B PHE A 1 259 ? 24.894 22.883 11.141 0.24 5.93 255 PHE A C 1
ATOM 2255 O O A PHE A 1 259 ? 24.269 21.932 11.607 0.76 7.03 255 PHE A O 1
ATOM 2256 O O B PHE A 1 259 ? 24.420 21.762 11.364 0.24 5.39 255 PHE A O 1
ATOM 2271 N N . CYS A 1 260 ? 24.382 23.717 10.226 1.00 5.95 256 CYS A N 1
ATOM 2272 C CA . CYS A 1 260 ? 23.230 23.340 9.409 1.00 6.58 256 CYS A CA 1
ATOM 2273 C C . CYS A 1 260 ? 23.746 22.673 8.134 1.00 7.14 256 CYS A C 1
ATOM 2274 O O . CYS A 1 260 ? 24.321 23.335 7.268 1.00 6.96 256 CYS A O 1
ATOM 2277 N N . ILE A 1 261 ? 23.499 21.370 8.003 1.00 7.38 257 ILE A N 1
ATOM 2278 C CA . ILE A 1 261 ? 23.977 20.626 6.839 1.00 9.45 257 ILE A CA 1
ATOM 2279 C C . ILE A 1 261 ? 23.391 21.202 5.557 1.00 8.93 257 ILE A C 1
ATOM 2280 O O . ILE A 1 261 ? 24.083 21.323 4.544 1.00 8.71 257 ILE A O 1
ATOM 2285 N N . GLY A 1 262 ? 22.108 21.569 5.578 1.00 8.05 258 GLY A N 1
ATOM 2286 C CA . GLY A 1 262 ? 21.482 22.099 4.376 1.00 7.58 258 GLY A CA 1
ATOM 2287 C C . GLY A 1 262 ? 22.119 23.391 3.902 1.00 6.64 258 GLY A C 1
ATOM 2288 O O . GLY A 1 262 ? 22.375 23.568 2.705 1.00 6.84 258 GLY A O 1
ATOM 2289 N N . MET A 1 263 ? 22.380 24.316 4.832 1.00 6.45 259 MET A N 1
ATOM 2290 C CA . MET A 1 263 ? 23.054 25.560 4.470 1.00 7.03 259 MET A CA 1
ATOM 2291 C C . MET A 1 263 ? 24.398 25.283 3.816 1.00 7.49 259 MET A C 1
ATOM 2292 O O . MET A 1 263 ? 24.759 25.917 2.817 1.00 8.86 259 MET A O 1
ATOM 2297 N N . LYS A 1 264 ? 25.141 24.316 4.346 1.00 7.85 260 LYS A N 1
ATOM 2298 C CA . LYS A 1 264 ? 26.466 24.040 3.814 1.00 8.72 260 LYS A CA 1
ATOM 2299 C C . LYS A 1 264 ? 26.452 23.116 2.606 1.00 8.38 260 LYS A C 1
ATOM 2300 O O . LYS A 1 264 ? 27.523 22.721 2.129 1.00 10.05 260 LYS A O 1
ATOM 2306 N N . ALA A 1 265 ? 25.276 22.793 2.070 1.00 7.86 261 ALA A N 1
ATOM 2307 C CA . ALA A 1 265 ? 25.237 22.204 0.738 1.00 7.46 261 ALA A CA 1
ATOM 2308 C C . ALA A 1 265 ? 25.650 23.212 -0.323 1.00 7.27 261 ALA A C 1
ATOM 2309 O O . ALA A 1 265 ? 25.990 22.819 -1.439 1.00 8.92 261 ALA A O 1
ATOM 2311 N N . ILE A 1 266 ? 25.615 24.501 -0.003 1.00 7.47 262 ILE A N 1
ATOM 2312 C CA . ILE A 1 266 ? 25.967 25.558 -0.942 1.00 7.63 262 ILE A CA 1
ATOM 2313 C C . ILE A 1 266 ? 27.471 25.794 -0.856 1.00 8.34 262 ILE A C 1
ATOM 2314 O O . ILE A 1 266 ? 28.021 25.975 0.235 1.00 8.91 262 ILE A O 1
ATOM 2319 N N . THR A 1 267 ? 28.147 25.771 -2.003 1.00 7.71 263 THR A N 1
ATOM 2320 C CA . THR A 1 267 ? 29.589 25.960 -2.046 1.00 9.22 263 THR A CA 1
ATOM 2321 C C . THR A 1 267 ? 29.920 27.012 -3.095 1.00 8.43 263 THR A C 1
ATOM 2322 O O . THR A 1 267 ? 29.104 27.335 -3.954 1.00 8.43 263 THR A O 1
ATOM 2326 N N . LEU A 1 268 ? 31.140 27.546 -3.038 1.00 9.34 264 LEU A N 1
ATOM 2327 C CA . LEU A 1 268 ? 31.556 28.447 -4.108 1.00 9.93 264 LEU A CA 1
ATOM 2328 C C . LEU A 1 268 ? 31.471 27.752 -5.458 1.00 9.38 264 LEU A C 1
ATOM 2329 O O . LEU A 1 268 ? 31.025 28.349 -6.447 1.00 9.55 264 LEU A O 1
ATOM 2334 N N A LYS A 1 269 ? 31.911 26.493 -5.531 0.81 9.50 265 LYS A N 1
ATOM 2335 N N B LYS A 1 269 ? 31.886 26.484 -5.509 0.19 9.33 265 LYS A N 1
ATOM 2336 C CA A LYS A 1 269 ? 31.913 25.799 -6.811 0.81 9.93 265 LYS A CA 1
ATOM 2337 C CA B LYS A 1 269 ? 31.927 25.751 -6.768 0.19 9.26 265 LYS A CA 1
ATOM 2338 C C A LYS A 1 269 ? 30.498 25.665 -7.367 0.81 9.11 265 LYS A C 1
ATOM 2339 C C B LYS A 1 269 ? 30.534 25.582 -7.361 0.19 8.73 265 LYS A C 1
ATOM 2340 O O A LYS A 1 269 ? 30.262 25.908 -8.555 0.81 9.38 265 LYS A O 1
ATOM 2341 O O B LYS A 1 269 ? 30.350 25.729 -8.574 0.19 8.93 265 LYS A O 1
ATOM 2352 N N . ASN A 1 270 ? 29.536 25.275 -6.529 1.00 7.80 266 ASN A N 1
ATOM 2353 C CA . ASN A 1 270 ? 28.194 25.108 -7.074 1.00 7.62 266 ASN A CA 1
ATOM 2354 C C . ASN A 1 270 ? 27.466 26.425 -7.331 1.00 7.19 266 ASN A C 1
ATOM 2355 O O . ASN A 1 270 ? 26.547 26.442 -8.157 1.00 7.53 266 ASN A O 1
ATOM 2360 N N . ILE A 1 271 ? 27.887 27.530 -6.701 1.00 7.04 267 ILE A N 1
ATOM 2361 C CA . ILE A 1 271 ? 27.398 28.842 -7.121 1.00 7.04 267 ILE A CA 1
ATOM 2362 C C . ILE A 1 271 ? 27.926 29.180 -8.510 1.00 6.94 267 ILE A C 1
ATOM 2363 O O . ILE A 1 271 ? 27.175 29.633 -9.385 1.00 7.65 267 ILE A O 1
ATOM 2368 N N . TYR A 1 272 ? 29.213 28.918 -8.748 1.00 7.91 268 TYR A N 1
ATOM 2369 C CA . TYR A 1 272 ? 29.767 29.071 -10.088 1.00 7.77 268 TYR A CA 1
ATOM 2370 C C . TYR A 1 272 ? 28.988 28.235 -11.099 1.00 7.74 268 TYR A C 1
ATOM 2371 O O . TYR A 1 272 ? 28.581 28.735 -12.156 1.00 7.98 268 TYR A O 1
ATOM 2380 N N . GLU A 1 273 ? 28.767 26.951 -10.785 1.00 8.03 269 GLU A N 1
ATOM 2381 C CA . GLU A 1 273 ? 28.057 26.068 -11.706 1.00 7.98 269 GLU A CA 1
ATOM 2382 C C . GLU A 1 273 ? 26.608 26.492 -11.895 1.00 7.85 269 GLU A C 1
ATOM 2383 O O . GLU A 1 273 ? 26.057 26.322 -12.986 1.00 8.45 269 GLU A O 1
ATOM 2389 N N A SER A 1 274 ? 25.990 27.049 -10.852 0.61 7.38 270 SER A N 1
ATOM 2390 N N B SER A 1 274 ? 25.977 27.028 -10.849 0.39 7.80 270 SER A N 1
ATOM 2391 C CA A SER A 1 274 ? 24.623 27.549 -10.950 0.61 6.75 270 SER A CA 1
ATOM 2392 C CA B SER A 1 274 ? 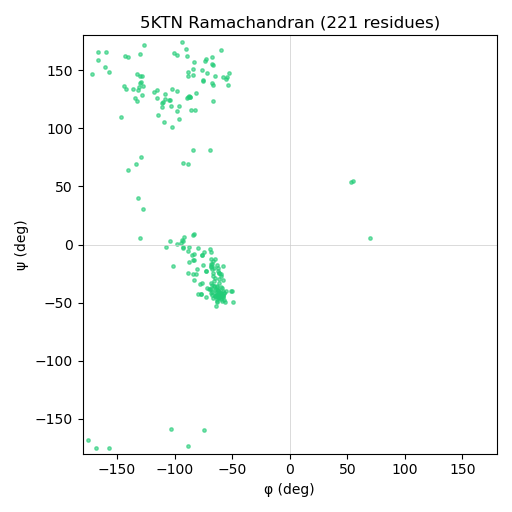24.621 27.549 -10.986 0.39 7.63 270 SER A CA 1
ATOM 2393 C C A SER A 1 274 ? 24.512 28.657 -11.994 0.61 7.09 270 SER A C 1
ATOM 2394 C C B SER A 1 274 ? 24.557 28.629 -12.052 0.39 7.99 270 SER A C 1
ATOM 2395 O O A SER A 1 274 ? 23.617 28.639 -12.851 0.61 8.03 270 SER A O 1
ATOM 2396 O O B SER A 1 274 ? 23.729 28.570 -12.970 0.39 8.93 270 SER A O 1
ATOM 2401 N N . LEU A 1 275 ? 25.423 29.635 -11.937 1.00 8.01 271 LEU A N 1
ATOM 2402 C CA . LEU A 1 275 ? 25.429 30.704 -12.927 1.00 7.78 271 LEU A CA 1
ATOM 2403 C C . LEU A 1 275 ? 25.841 30.192 -14.302 1.00 7.67 271 LEU A C 1
ATOM 2404 O O . LEU A 1 275 ? 25.280 30.614 -15.318 1.00 8.79 271 LEU A O 1
ATOM 2409 N N A LYS A 1 276 ? 26.834 29.301 -14.361 0.47 6.95 272 LYS A N 1
ATOM 2410 N N B LYS A 1 276 ? 26.836 29.305 -14.357 0.35 7.65 272 LYS A N 1
ATOM 2411 N N C LYS A 1 276 ? 26.824 29.289 -14.329 0.18 7.75 272 LYS A N 1
ATOM 2412 C CA A LYS A 1 276 ? 27.307 28.834 -15.660 0.47 8.42 272 LYS A CA 1
ATOM 2413 C CA B LYS A 1 276 ? 27.314 28.817 -15.646 0.35 9.08 272 LYS A CA 1
ATOM 2414 C CA C LYS A 1 276 ? 27.335 28.789 -15.602 0.18 8.58 272 LYS A CA 1
ATOM 2415 C C A LYS A 1 276 ? 26.220 28.072 -16.406 0.47 9.59 272 LYS A C 1
ATOM 2416 C C B LYS A 1 276 ? 26.212 28.084 -16.398 0.35 9.72 272 LYS A C 1
ATOM 2417 C C C LYS A 1 276 ? 26.255 28.055 -16.384 0.18 9.41 272 LYS A C 1
ATOM 2418 O O A LYS A 1 276 ? 26.032 28.267 -17.613 0.47 10.07 272 LYS A O 1
ATOM 2419 O O B LYS A 1 276 ? 26.005 28.307 -17.597 0.35 10.04 272 LYS A O 1
ATOM 2420 O O C LYS A 1 276 ? 26.109 28.255 -17.596 0.18 9.66 272 LYS A O 1
ATOM 2436 N N . ASP A 1 277 ? 25.487 27.208 -15.706 1.00 9.61 273 ASP A N 1
ATOM 2437 C CA . ASP A 1 277 ? 24.532 26.321 -16.348 1.00 10.80 273 ASP A CA 1
ATOM 2438 C C . ASP A 1 277 ? 23.081 26.717 -16.137 1.00 9.49 273 ASP A C 1
ATOM 2439 O O . ASP A 1 277 ? 22.194 26.001 -16.613 1.00 10.44 273 ASP A O 1
ATOM 2444 N N . MET A 1 278 ? 22.816 27.817 -15.433 1.00 9.43 274 MET A N 1
ATOM 2445 C CA . MET A 1 278 ? 21.451 28.250 -15.115 1.00 8.67 274 MET A CA 1
ATOM 2446 C C . MET A 1 278 ? 20.654 27.152 -14.411 1.00 7.70 274 MET A C 1
ATOM 2447 O O . MET A 1 278 ? 19.558 26.763 -14.831 1.00 8.62 274 MET A O 1
ATOM 2452 N N . LYS A 1 279 ? 21.218 26.654 -13.315 1.00 7.24 275 LYS A N 1
ATOM 2453 C CA . LYS A 1 279 ? 20.600 25.567 -12.549 1.00 7.33 275 LYS A CA 1
ATOM 2454 C C . LYS A 1 279 ? 20.786 25.821 -11.058 1.00 6.98 275 LYS A C 1
ATOM 2455 O O . LYS A 1 279 ? 21.638 26.615 -10.703 1.00 7.35 275 LYS A O 1
ATOM 2461 N N . TYR A 1 280 ? 20.006 25.185 -10.178 1.00 6.36 276 TYR A N 1
ATOM 2462 C CA . TYR A 1 280 ? 18.787 24.448 -10.500 1.00 6.96 276 TYR A CA 1
ATOM 2463 C C . TYR A 1 280 ? 17.599 25.402 -10.445 1.00 7.19 276 TYR A C 1
ATOM 2464 O O . TYR A 1 280 ? 17.392 26.088 -9.438 1.00 6.91 276 TYR A O 1
ATOM 2473 N N . LYS A 1 281 ? 16.830 25.455 -11.529 1.00 7.50 277 LYS A N 1
ATOM 2474 C CA . LYS A 1 281 ? 15.708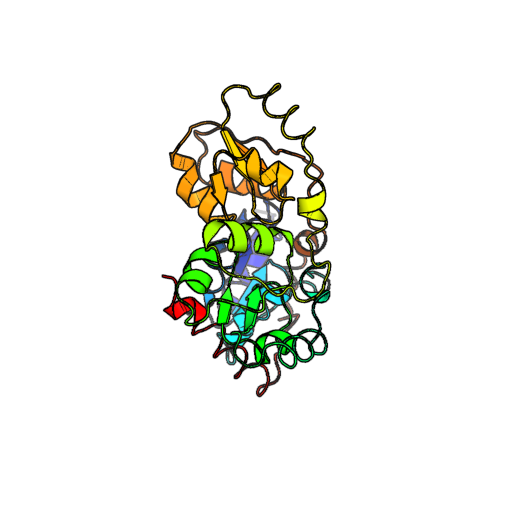 26.383 -11.615 1.00 8.48 277 LYS A CA 1
ATOM 2475 C C . LYS A 1 281 ? 14.629 25.999 -10.604 1.00 8.46 277 LYS A C 1
ATOM 2476 O O . LYS A 1 281 ? 14.110 24.875 -10.628 1.00 10.83 277 LYS A O 1
ATOM 2482 N N . VAL A 1 282 ? 14.279 26.941 -9.728 1.00 7.78 278 VAL A N 1
ATOM 2483 C CA . VAL A 1 282 ? 13.239 26.743 -8.727 1.00 7.87 278 VAL A CA 1
ATOM 2484 C C . VAL A 1 282 ? 11.903 27.099 -9.357 1.00 7.98 278 VAL A C 1
ATOM 2485 O O . VAL A 1 282 ? 11.734 28.200 -9.897 1.00 9.05 278 VAL A O 1
ATOM 2489 N N . GLU A 1 283 ? 10.944 26.180 -9.277 1.00 8.12 279 GLU A N 1
ATOM 2490 C CA . GLU A 1 283 ? 9.616 26.391 -9.830 1.00 9.04 279 GLU A CA 1
ATOM 2491 C C . GLU A 1 283 ? 8.584 26.091 -8.757 1.00 9.64 279 GLU A C 1
ATOM 2492 O O . GLU A 1 283 ? 8.779 25.203 -7.925 1.00 11.36 279 GLU A O 1
ATOM 2498 N N . VAL A 1 284 ? 7.483 26.843 -8.773 1.00 9.80 280 VAL A N 1
ATOM 2499 C CA . VAL A 1 284 ? 6.380 26.631 -7.848 1.00 10.80 280 VAL A CA 1
ATOM 2500 C C . VAL A 1 284 ? 5.092 26.633 -8.658 1.00 10.44 280 VAL A C 1
ATOM 2501 O O . VAL A 1 284 ? 4.818 27.598 -9.379 1.00 11.53 280 VAL A O 1
ATOM 2505 N N . PRO A 1 285 ? 4.276 25.577 -8.590 1.00 11.92 281 PRO A N 1
ATOM 2506 C CA . PRO A 1 285 ? 3.031 25.552 -9.367 1.00 13.76 281 PRO A CA 1
ATOM 2507 C C . PRO A 1 285 ? 2.167 26.764 -9.055 1.00 12.70 281 PRO A C 1
ATOM 2508 O O . PRO A 1 285 ? 2.075 27.202 -7.907 1.00 12.00 281 PRO A O 1
ATOM 2512 N N . GLU A 1 286 ? 1.510 27.279 -10.100 1.00 15.39 282 GLU A N 1
ATOM 2513 C CA . GLU A 1 286 ? 0.848 28.582 -10.040 1.00 17.83 282 GLU A CA 1
ATOM 2514 C C . GLU A 1 286 ? -0.204 28.645 -8.938 1.00 16.64 282 GLU A C 1
ATOM 2515 O O . GLU A 1 286 ? -0.302 29.651 -8.220 1.00 15.76 282 GLU A O 1
ATOM 2521 N N . GLU A 1 287 ? -1.031 27.604 -8.812 1.00 17.95 283 GLU A N 1
ATOM 2522 C CA . GLU A 1 287 ? -2.108 27.659 -7.826 1.00 20.50 283 GLU A CA 1
ATOM 2523 C C . GLU A 1 287 ? -1.551 27.740 -6.412 1.00 18.50 283 GLU A C 1
ATOM 2524 O O . GLU A 1 287 ? -2.033 28.527 -5.585 1.00 19.98 283 GLU A O 1
ATOM 2530 N N . ILE A 1 288 ? -0.523 26.942 -6.125 1.00 15.01 284 ILE A N 1
ATOM 2531 C CA . ILE A 1 288 ? 0.158 27.007 -4.838 1.00 14.16 284 ILE A CA 1
ATOM 2532 C C . ILE A 1 288 ? 0.822 28.364 -4.654 1.00 11.85 284 ILE A C 1
ATOM 2533 O O . ILE A 1 288 ? 0.710 28.994 -3.593 1.00 11.94 284 ILE A O 1
ATOM 2538 N N . ALA A 1 289 ? 1.540 28.828 -5.682 1.00 12.05 285 ALA A N 1
ATOM 2539 C CA . ALA A 1 289 ? 2.325 30.053 -5.547 1.00 11.05 285 ALA A CA 1
ATOM 2540 C C . ALA A 1 289 ? 1.435 31.249 -5.240 1.00 11.04 285 ALA A C 1
ATOM 2541 O O . ALA A 1 289 ? 1.781 32.095 -4.407 1.00 10.96 285 ALA A O 1
ATOM 2543 N N A ARG A 1 290 ? 0.276 31.333 -5.889 0.53 11.82 286 ARG A N 1
ATOM 2544 N N B ARG A 1 290 ? 0.282 31.331 -5.904 0.47 11.50 286 ARG A N 1
ATOM 2545 C CA A ARG A 1 290 ? -0.601 32.479 -5.674 0.53 12.94 286 ARG A CA 1
ATOM 2546 C CA B ARG A 1 290 ? -0.631 32.449 -5.694 0.47 12.21 286 ARG A CA 1
ATOM 2547 C C A ARG A 1 290 ? -1.165 32.490 -4.256 0.53 11.85 286 ARG A C 1
ATOM 2548 C C B ARG A 1 290 ? -1.145 32.480 -4.260 0.47 11.51 286 ARG A C 1
ATOM 2549 O O A ARG A 1 290 ? -1.254 33.551 -3.624 0.53 11.57 286 ARG A O 1
ATOM 2550 O O B ARG A 1 290 ? -1.186 33.541 -3.623 0.47 11.10 286 ARG A O 1
ATOM 2565 N N . LYS A 1 291 ? -1.531 31.319 -3.730 1.00 11.02 287 LYS A N 1
ATOM 2566 C CA . LYS A 1 291 ? -2.022 31.254 -2.360 1.00 11.57 287 LYS A CA 1
ATOM 2567 C C . LYS A 1 291 ? -0.905 31.534 -1.365 1.00 11.25 287 LYS A C 1
ATOM 2568 O O . LYS A 1 291 ? -1.093 32.286 -0.403 1.00 10.87 287 LYS A O 1
ATOM 2574 N N . ALA A 1 292 ? 0.266 30.940 -1.581 1.00 9.47 288 ALA A N 1
ATOM 2575 C CA . ALA A 1 292 ? 1.399 31.240 -0.715 1.00 9.97 288 ALA A CA 1
ATOM 2576 C C . ALA A 1 292 ? 1.751 32.720 -0.772 1.00 9.85 288 ALA A C 1
ATOM 2577 O O . ALA A 1 292 ? 2.068 33.329 0.257 1.00 9.96 288 ALA A O 1
ATOM 2579 N N A ARG A 1 293 ? 1.697 33.320 -1.963 0.61 9.17 289 ARG A N 1
ATOM 2580 N N B ARG A 1 293 ? 1.689 33.314 -1.970 0.39 9.43 289 ARG A N 1
ATOM 2581 C CA A ARG A 1 293 ? 2.051 34.729 -2.066 0.61 9.94 289 ARG A CA 1
ATOM 2582 C CA B ARG A 1 293 ? 2.019 34.727 -2.135 0.39 9.90 289 ARG A CA 1
ATOM 2583 C C A ARG A 1 293 ? 1.121 35.598 -1.234 0.61 10.01 289 ARG A C 1
ATOM 2584 C C B ARG A 1 293 ? 1.114 35.613 -1.290 0.39 10.06 289 ARG A C 1
ATOM 2585 O O A ARG A 1 293 ? 1.567 36.568 -0.611 0.61 10.19 289 ARG A O 1
ATOM 2586 O O B ARG A 1 293 ? 1.569 36.613 -0.721 0.39 10.17 289 ARG A O 1
ATOM 2601 N N . LYS A 1 294 ? -0.173 35.269 -1.204 1.00 10.15 290 LYS A N 1
ATOM 2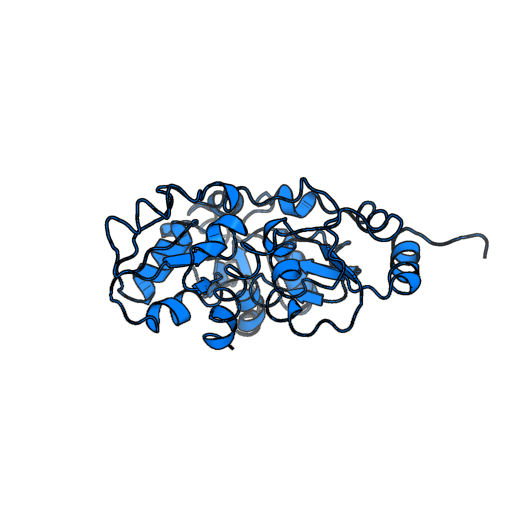602 C CA . LYS A 1 294 ? -1.096 36.063 -0.398 1.00 11.28 290 LYS A CA 1
ATOM 2603 C C . LYS A 1 294 ? -0.665 36.066 1.065 1.00 10.50 290 LYS A C 1
ATOM 2604 O O . LYS A 1 294 ? -0.660 37.114 1.721 1.00 11.17 290 LYS A O 1
ATOM 2610 N N . ALA A 1 295 ? -0.238 34.909 1.576 1.00 9.70 291 ALA A N 1
ATOM 2611 C CA . ALA A 1 295 ? 0.186 34.822 2.972 1.00 9.39 291 ALA A CA 1
ATOM 2612 C C . ALA A 1 295 ? 1.503 35.557 3.211 1.00 9.20 291 ALA A C 1
ATOM 2613 O O . ALA A 1 295 ? 1.681 36.195 4.261 1.00 10.14 291 ALA A O 1
ATOM 2615 N N . ILE A 1 296 ? 2.442 35.475 2.257 1.00 9.29 292 ILE A N 1
ATOM 2616 C CA . ILE A 1 296 ? 3.741 36.128 2.429 1.00 9.51 292 ILE A CA 1
ATOM 2617 C C . ILE A 1 296 ? 3.596 37.637 2.316 1.00 9.76 292 ILE A C 1
ATOM 2618 O O . ILE A 1 296 ? 4.212 38.397 3.083 1.00 9.76 292 ILE A O 1
ATOM 2623 N N A GLU A 1 297 ? 2.800 38.092 1.339 0.64 10.63 293 GLU A N 1
ATOM 2624 N N B GLU A 1 297 ? 2.771 38.101 1.374 0.36 10.91 293 GLU A N 1
ATOM 2625 C CA A GLU A 1 297 ? 2.527 39.518 1.194 0.64 11.82 293 GLU A CA 1
ATOM 2626 C CA B GLU A 1 297 ? 2.564 39.537 1.222 0.36 12.12 293 GLU A CA 1
ATOM 2627 C C A GLU A 1 297 ? 1.865 40.075 2.444 0.64 12.17 293 GLU A C 1
ATOM 2628 C C B GLU A 1 297 ? 1.784 40.124 2.389 0.36 12.27 293 GLU A C 1
ATOM 2629 O O A GLU A 1 297 ? 2.223 41.161 2.909 0.64 11.88 293 GLU A O 1
ATOM 2630 O O B GLU A 1 297 ? 1.972 41.298 2.725 0.36 12.67 293 GLU A O 1
ATOM 2641 N N . ARG A 1 298 ? 0.909 39.335 3.015 1.00 11.40 294 ARG A N 1
ATOM 2642 C CA . ARG A 1 298 ? 0.283 39.781 4.255 1.00 12.32 294 ARG A CA 1
ATOM 2643 C C . ARG A 1 298 ? 1.321 39.923 5.363 1.00 11.20 294 ARG A C 1
ATOM 2644 O O . ARG A 1 298 ? 1.304 40.905 6.115 1.00 12.05 294 ARG A O 1
ATOM 2652 N N . MET A 1 299 ? 2.253 38.971 5.454 1.00 10.42 295 MET A N 1
ATOM 2653 C CA . MET A 1 299 ? 3.334 39.080 6.430 1.00 10.56 295 MET A CA 1
ATOM 2654 C C . MET A 1 299 ? 4.113 40.374 6.242 1.00 11.03 295 MET A C 1
ATOM 2655 O O . MET A 1 299 ? 4.399 41.091 7.209 1.00 11.67 295 MET A O 1
ATOM 2660 N N . LEU A 1 300 ? 4.491 40.676 4.998 1.00 11.92 296 LEU A N 1
ATOM 2661 C CA . LEU A 1 300 ? 5.268 41.881 4.742 1.00 13.56 296 LEU A CA 1
ATOM 2662 C C . LEU A 1 300 ? 4.461 43.136 5.032 1.00 16.11 296 LEU A C 1
ATOM 2663 O O . LEU A 1 300 ? 5.027 44.153 5.444 1.00 17.79 296 LEU A O 1
ATOM 2668 N N . GLU A 1 301 ? 3.144 43.079 4.833 1.00 16.36 297 GLU A N 1
ATOM 2669 C CA . GLU A 1 301 ? 2.288 44.212 5.158 1.00 18.86 297 GLU A CA 1
ATOM 2670 C C . GLU A 1 301 ? 2.219 44.431 6.664 1.00 18.54 297 GLU A C 1
ATOM 2671 O O . GLU A 1 301 ? 2.222 45.575 7.128 1.00 20.07 297 GLU A O 1
ATOM 2677 N N . MET A 1 302 ? 2.175 43.344 7.443 1.00 17.92 298 MET A N 1
ATOM 2678 C CA . MET A 1 302 ? 1.992 43.423 8.891 1.00 20.18 298 MET A CA 1
ATOM 2679 C C . MET A 1 302 ? 3.281 43.686 9.657 1.00 23.28 298 MET A C 1
ATOM 2680 O O . MET A 1 302 ? 3.219 43.913 10.870 1.00 24.27 298 MET A O 1
ATOM 2685 N N . SER A 1 303 ? 4.439 43.651 9.002 1.00 25.80 299 SER A N 1
ATOM 2686 C CA . SER A 1 303 ? 5.707 43.839 9.704 1.00 31.16 299 SER A CA 1
ATOM 2687 C C . SER A 1 303 ? 6.673 44.558 8.774 1.00 34.92 299 SER A C 1
ATOM 2688 O O . SER A 1 303 ? 7.145 43.973 7.793 1.00 34.71 299 SER A O 1
ATOM 2691 N N . LYS A 1 304 ? 6.973 45.813 9.087 1.00 37.81 300 LYS A N 1
ATOM 2692 C CA . LYS A 1 304 ? 7.905 46.605 8.292 1.00 40.63 300 LYS A CA 1
ATOM 2693 C C . LYS A 1 304 ? 9.316 46.569 8.875 1.00 42.20 300 LYS A C 1
ATOM 2694 O O . LYS A 1 304 ? 9.523 46.160 10.020 1.00 42.77 300 LYS A O 1
#

CATH classification: 3.40.50.10800 (+2 more: 3.40.50.10800, 3.40.50.10800)

InterPro domains:
  IPR003473 Quinolinate synthetase A [PF02445] (5-297)
  IPR003473 Quinolinate synthetase A [PTHR30573] (2-240)
  IPR003473 Quinolinate synthetase A [TIGR00550] (2-299)
  IPR023066 Quinolinate synthase A, type 2 [MF_00568] (1-298)
  IPR036094 Quinolinate synthetase A superfamily [G3DSA:3.40.50.10800] (5-279)
  IPR036094 Quinolinate synthetase A superfamily [G3DSA:3.40.50.10800] (85-297)
  IPR036094 Quinolinate synthetase A superfamily [G3DSA:3.40.50.10800] (170-254)
  IPR036094 Quinolinate synthetase A superfamily [SSF142754] (2-298)

GO terms:
  GO:0008987 quinolinate synthetase A activity (F, EXP)

Secondary structure (DSSP, 8-state):
------HHHHHHHHHHHTTEEEEEETTS-HHHHTT-SEEE-HHHHHHHTTS--SSEEEEES-HHHHHHHHHH-TTSEEE-S-TT---TTGGG--HHHHHHHHHH-TTS-EEEESSS-HHHHTT-SEEE-TTTHHHHHHHSS-SEEEEES-HHHHHHHHHHH--EEEESSSS---TTGGG--HHHHHHHHHH-TT-EEEE-TTS-HHHHTT-SEE--HHHHHHHGGG-SEEEEES-THHHHHHHHH-TTSEEEES-TT---TTGGG--HHHHHHHHHHT-PBP---HHHHHHHHHHHHHHHHH--

Radius of gyration: 19.26 Å; Cα contacts (8 Å, |Δi|>4): 654; chains: 1; bounding box: 62×31×51 Å

Foldseek 3Di:
DPDDDDLLRLLVVLCVVQQEFEEAELQADPVSVVNHPYYYFLLVLLVVLLVDPGQEYEYLAADLSQLSSCLNVVRGWGFYLDNLLHFVLQVLFDCVLVVVVCVVPVPAFEEEESSHDLLNLLSHQAYDYLACLLLVVLPDPDLEHEYDDQVLSVVVSCVNRVGHYRYGPPHGAGPLLQVDDVVLVVVCCVVPVQAFEEAESSHHVVVVVRHPHYHGLRVCLVCVVVGQEYEYSAAVSSLVVNCVVCVRGYYHYSDPPSHRVSSHVDDSVSSSVCSVPVDDTDHDDPSSSVSSSSRHVVHVVSPD